Protein AF-0000000081543410 (afdb_homodimer)

Sequence (382 aa):
MSHFLKTPFAVATGLGLASSSYFFFGNLGMVTCGVIKMTTSAKLRHELDINADRAVGLWACMYENGALQFAPTSIVSAVAFLVASHTSSGSARFATVAHQKLASRLLLSASVCSLAIVPFTILVMLPNIKPLIAARDKVKARRSGKEGTVHEGEQADQIIKGIELWKLHNTGRMAIGFVTWVLGMTAALVSMSHFLKTPFAVATGLGLASSSYFFFGNLGMVTCGVIKMTTSAKLRHELDINADRAVGLWACMYENGALQFAPTSIVSAVAFLVASHTSSGSARFATVAHQKLASRLLLSASVCSLAIVPFTILVMLPNIKPLIAARDKVKARRSGKEGTVHEGEQADQIIKGIELWKLHNTGRMAIGFVTWVLGMTAALVS

Nearest PDB structures (foldseek):
  7jh6-assembly4_D  TM=5.803E-01  e=2.086E+00  synthetic construct
  7jh6-assembly4_D  TM=5.804E-01  e=2.059E+00  synthetic construct

Radius of gyration: 22.89 Å; Cα contacts (8 Å, |Δi|>4): 577; chains: 2; bounding box: 47×69×50 Å

Foldseek 3Di:
DVVQCPALLNVLLVLLLVLLCCLQVVLVCLCPPDLVVQLLDPVNCVVVVPFLLNSLLSVVVSVVVSCVRNVVSLQSNLVSLQSNLVRLVVHPPAPDPVLSPLLSVLSNLLNVLSVVLVVLCVPPPVVLVVVSVVSNVLSVQVVVVHDHDDQDDPRRVSSSVSSVVNVVSVVVSSVSSVSSNVSSVVSVPRD/DVVQCPALLNVLLVLLLVLLCCLQVVLVCLCPPDLVVQLLDPVNCVVVVPFLLNSLLSVVVSVVVSCVRNVVSLQSNLVSLQSNLVRLVVHPPAPDPVLSNLLSVLSNLLNVLSVVLVVLCVPPPVVLVVVSVVSNVLSVQVVVVHDHDDQDDPRRVSSSVSSVVNVVSVVVSSVSSVSSNVSSVVSVPRD

pLDDT: mean 93.3, std 9.8, range [36.81, 98.88]

Organism: NCBI:txid157183

Secondary structure (DSSP, 8-state):
--SGGGSHHHHHHHHHHHHHHIIIIIHHHHHHHSHHHHHH-HHHHHHHT--HHHHHHHHHHHHHHHHHHHHHHHHHHHHHHHHHHHTGGG-TT-SSHHHHHHHHHHHHHHHHHHHTHHHHIIIIIHHHHHHHHHHHHHHHHHHTTSS-PPP-HHHHHHHHHHHHHHHHHHHHHHHHHHHHHHHHHHHHH--/--SGGGSHHHHHHHHHHHHHHIIIIIHHHHHHHSHHHHHH-HHHHHHHT--HHHHHHHHHHHHHHHHHHHHHHHHHHHHHHHHHHHTGGG-TT-SSHHHHHHHHHHHHHHHHHHHTHHHHIIIIIHHHHHHHHHHHHHHHHHHTTSS-PPP-HHHHHHHHHHHHHHHHHHHHHHHHHHHHHHHHHHHHH--

InterPro domains:
  IPR013901 Anthrone oxygenase [PF08592] (59-180)

Structure (mmCIF, N/CA/C/O backbone):
data_AF-0000000081543410-model_v1
#
loop_
_entity.id
_entity.type
_entity.pdbx_description
1 polymer 'DUF1772-domain-containing protein'
#
loop_
_atom_site.group_PDB
_atom_site.id
_atom_site.type_symbol
_atom_site.label_atom_id
_atom_site.label_alt_id
_atom_site.label_comp_id
_atom_site.label_asym_id
_atom_site.label_entity_id
_atom_site.label_seq_id
_atom_site.pdbx_PDB_ins_code
_atom_site.Cartn_x
_atom_site.Cartn_y
_atom_site.Cartn_z
_atom_site.occupancy
_atom_site.B_iso_or_equiv
_atom_site.auth_seq_id
_atom_site.auth_comp_id
_atom_site.auth_asym_id
_atom_site.auth_atom_id
_atom_site.pdbx_PDB_model_num
ATOM 1 N N . MET A 1 1 ? -11.664 30.875 3.627 1 37.41 1 MET A N 1
ATOM 2 C CA . MET A 1 1 ? -11.562 29.469 3.959 1 37.41 1 MET A CA 1
ATOM 3 C C . MET A 1 1 ? -10.578 28.75 3.027 1 37.41 1 MET A C 1
ATOM 5 O O . MET A 1 1 ? -9.766 27.953 3.475 1 37.41 1 MET A O 1
ATOM 9 N N . SER A 1 2 ? -10.828 29.125 1.681 1 48.28 2 SER A N 1
ATOM 10 C CA . SER A 1 2 ? -10.141 28.656 0.485 1 48.28 2 SER A CA 1
ATOM 11 C C . SER A 1 2 ? -8.695 29.125 0.455 1 48.28 2 SER A C 1
ATOM 13 O O . SER A 1 2 ? -7.848 28.516 -0.195 1 48.28 2 SER A O 1
ATOM 15 N N . HIS A 1 3 ? -8.5 30.172 1.195 1 51.25 3 HIS A N 1
ATOM 16 C CA . HIS A 1 3 ? -7.238 30.875 0.984 1 51.25 3 HIS A CA 1
ATOM 17 C C . HIS A 1 3 ? -6.078 30.125 1.64 1 51.25 3 HIS A C 1
ATOM 19 O O . HIS A 1 3 ? -4.965 30.125 1.112 1 51.25 3 HIS A O 1
ATOM 25 N N . PHE A 1 4 ? -6.32 29.562 2.734 1 51.88 4 PHE A N 1
ATOM 26 C CA . PHE A 1 4 ? -5.207 28.984 3.479 1 51.88 4 PHE A CA 1
ATOM 27 C C . PHE A 1 4 ? -4.734 27.688 2.828 1 51.88 4 PHE A C 1
ATOM 29 O O . PHE A 1 4 ? -3.543 27.375 2.85 1 51.88 4 PHE A O 1
ATOM 36 N N . LEU A 1 5 ? -5.629 27.031 2.111 1 59.81 5 LEU A N 1
ATOM 37 C CA . LEU A 1 5 ? -5.25 25.797 1.427 1 59.81 5 LEU A CA 1
ATOM 38 C C . LEU A 1 5 ? -4.613 26.109 0.074 1 59.81 5 LEU A C 1
ATOM 40 O O . LEU A 1 5 ? -4.105 25.203 -0.595 1 59.81 5 LEU A O 1
ATOM 44 N N . LYS A 1 6 ? -4.449 27.578 -0.021 1 67.81 6 LYS A N 1
ATOM 45 C CA . LYS A 1 6 ? -4.031 27.938 -1.37 1 67.81 6 LYS A CA 1
ATOM 46 C C . LYS A 1 6 ? -2.641 28.578 -1.362 1 67.81 6 LYS A C 1
ATOM 48 O O . LYS A 1 6 ? -2.139 29 -2.406 1 67.81 6 LYS A O 1
ATOM 53 N N . THR A 1 7 ? -2.059 28.359 -0.272 1 83.56 7 THR A N 1
ATOM 54 C CA . THR A 1 7 ? -0.707 28.906 -0.286 1 83.56 7 THR A CA 1
ATOM 55 C C . THR A 1 7 ? 0.279 27.891 -0.868 1 83.56 7 THR A C 1
ATOM 57 O O . THR A 1 7 ? 0.052 26.688 -0.795 1 83.56 7 THR A O 1
ATOM 60 N N . PRO A 1 8 ? 1.357 28.406 -1.469 1 89.94 8 PRO A N 1
ATOM 61 C CA . PRO A 1 8 ? 2.383 27.5 -1.997 1 89.94 8 PRO A CA 1
ATOM 62 C C . PRO A 1 8 ? 2.918 26.531 -0.944 1 89.94 8 PRO A C 1
ATOM 64 O O . PRO A 1 8 ? 3.17 25.375 -1.246 1 89.94 8 PRO A O 1
ATOM 67 N N . PHE A 1 9 ? 3.008 26.953 0.237 1 92.44 9 PHE A N 1
ATOM 68 C CA . PHE A 1 9 ? 3.5 26.109 1.321 1 92.44 9 PHE A CA 1
ATOM 69 C C . PHE A 1 9 ? 2.543 24.953 1.588 1 92.44 9 PHE A C 1
ATOM 71 O O . PHE A 1 9 ? 2.963 23.797 1.67 1 92.44 9 PHE A O 1
ATOM 78 N N . ALA A 1 10 ? 1.294 25.297 1.666 1 90.94 10 ALA A N 1
ATOM 79 C CA . ALA A 1 10 ? 0.295 24.281 1.994 1 90.94 10 ALA A CA 1
ATOM 80 C C . ALA A 1 10 ? 0.16 23.25 0.867 1 90.94 10 ALA A C 1
ATOM 82 O O . ALA A 1 10 ? 0.093 22.047 1.118 1 90.94 10 ALA A O 1
ATOM 83 N N . VAL A 1 11 ? 0.2 23.719 -0.342 1 93.25 11 VAL A N 1
ATOM 84 C CA . VAL A 1 11 ? 0.051 22.844 -1.5 1 93.25 11 VAL A CA 1
ATOM 85 C C . VAL A 1 11 ? 1.27 21.922 -1.618 1 93.25 11 VAL A C 1
ATOM 87 O O . VAL A 1 11 ? 1.129 20.719 -1.804 1 93.25 11 VAL A O 1
ATOM 90 N N . ALA A 1 12 ? 2.422 22.484 -1.456 1 96.31 12 ALA A N 1
ATOM 91 C CA . ALA A 1 12 ? 3.654 21.703 -1.548 1 96.31 12 ALA A CA 1
ATOM 92 C C . ALA A 1 12 ? 3.748 20.688 -0.414 1 96.31 12 ALA A C 1
ATOM 94 O O . ALA A 1 12 ? 4.152 19.547 -0.629 1 96.31 12 ALA A O 1
ATOM 95 N N . THR A 1 13 ? 3.367 21.094 0.754 1 95.38 13 THR A N 1
ATOM 96 C CA . THR A 1 13 ? 3.385 20.203 1.899 1 95.38 13 THR A CA 1
ATOM 97 C C . THR A 1 13 ? 2.395 19.047 1.703 1 95.38 13 THR A C 1
ATOM 99 O O . THR A 1 13 ? 2.723 17.891 1.951 1 95.38 13 THR A O 1
ATOM 102 N N . GLY A 1 14 ? 1.24 19.375 1.233 1 95 14 GLY A N 1
ATOM 103 C CA . GLY A 1 14 ? 0.244 18.359 0.955 1 95 14 GLY A CA 1
ATOM 104 C C . GLY A 1 14 ? 0.697 17.344 -0.086 1 95 14 GLY A C 1
ATOM 105 O O . GLY A 1 14 ? 0.513 16.141 0.088 1 95 14 GLY A O 1
ATOM 106 N N . LEU A 1 15 ? 1.284 17.844 -1.114 1 97 15 LEU A N 1
ATOM 107 C CA . LEU A 1 15 ? 1.78 16.969 -2.176 1 97 15 LEU A CA 1
ATOM 108 C C . LEU A 1 15 ? 2.912 16.078 -1.667 1 97 15 LEU A C 1
ATOM 110 O O . LEU A 1 15 ? 2.984 14.898 -2.016 1 97 15 LEU A O 1
ATOM 114 N N . GLY A 1 16 ? 3.773 16.656 -0.871 1 98.31 16 GLY A N 1
ATOM 115 C CA . GLY A 1 16 ? 4.844 15.883 -0.27 1 98.31 16 GLY A CA 1
ATOM 116 C C . GLY A 1 16 ? 4.34 14.773 0.633 1 98.31 16 GLY A C 1
ATOM 117 O O . GLY A 1 16 ? 4.836 13.648 0.577 1 98.31 16 GLY A O 1
ATOM 118 N N . LEU A 1 17 ? 3.35 15.102 1.399 1 97.56 17 LEU A N 1
ATOM 119 C CA . LEU A 1 17 ? 2.793 14.117 2.318 1 97.56 17 LEU A CA 1
ATOM 120 C C . LEU A 1 17 ? 2.029 13.031 1.561 1 97.56 17 LEU A C 1
ATOM 122 O O . LEU A 1 17 ? 2.111 11.852 1.903 1 97.56 17 LEU A O 1
ATOM 126 N N . ALA A 1 18 ? 1.357 13.398 0.531 1 97.88 18 ALA A N 1
ATOM 127 C CA . ALA A 1 18 ? 0.635 12.422 -0.274 1 97.88 18 ALA A CA 1
ATOM 128 C C . ALA A 1 18 ? 1.6 11.453 -0.957 1 97.88 18 ALA A C 1
ATOM 130 O O . ALA A 1 18 ? 1.43 10.234 -0.875 1 97.88 18 ALA A O 1
ATOM 131 N N . SER A 1 19 ? 2.613 12.008 -1.567 1 98.56 19 SER A N 1
ATOM 132 C CA . SER A 1 19 ? 3.539 11.18 -2.328 1 98.56 19 SER A CA 1
ATOM 133 C C . SER A 1 19 ? 4.395 10.32 -1.403 1 98.56 19 SER A C 1
ATOM 135 O O . SER A 1 19 ? 4.672 9.156 -1.708 1 98.56 19 SER A O 1
ATOM 137 N N . SER A 1 20 ? 4.781 10.844 -0.28 1 98.62 20 SER A N 1
ATOM 138 C CA . SER A 1 20 ? 5.555 10.047 0.665 1 98.62 20 SER A CA 1
ATOM 139 C C . SER A 1 20 ? 4.68 9 1.346 1 98.62 20 SER A C 1
ATOM 141 O O . SER A 1 20 ? 5.156 7.922 1.704 1 98.62 20 SER A O 1
ATOM 143 N N . SER A 1 21 ? 3.42 9.289 1.558 1 98.69 21 SER A N 1
ATOM 144 C CA . SER A 1 21 ? 2.494 8.289 2.074 1 98.69 21 SER A CA 1
ATOM 145 C C . SER A 1 21 ? 2.369 7.105 1.116 1 98.69 21 SER A C 1
ATOM 147 O O . SER A 1 21 ? 2.441 5.949 1.535 1 98.69 21 SER A O 1
ATOM 149 N N . TYR A 1 22 ? 2.189 7.496 -0.111 1 98.62 22 TYR A N 1
ATOM 150 C CA . TYR A 1 22 ? 2.059 6.383 -1.049 1 98.62 22 TYR A CA 1
ATOM 151 C C . TYR A 1 22 ? 3.346 5.57 -1.11 1 98.62 22 TYR A C 1
ATOM 153 O O . TYR A 1 22 ? 3.307 4.34 -1.197 1 98.62 22 TYR A O 1
ATOM 161 N N . PHE A 1 23 ? 4.449 6.25 -1.108 1 98.69 23 PHE A N 1
ATOM 162 C CA . PHE A 1 23 ? 5.699 5.504 -1.157 1 98.69 23 PHE A CA 1
ATOM 163 C C . PHE A 1 23 ? 5.797 4.531 0.014 1 98.69 23 PHE A C 1
ATOM 165 O O . PHE A 1 23 ? 6.047 3.34 -0.178 1 98.69 23 PHE A O 1
ATOM 172 N N . PHE A 1 24 ? 5.633 5.031 1.179 1 98.75 24 PHE A N 1
ATOM 173 C CA . PHE A 1 24 ? 5.871 4.191 2.346 1 98.75 24 PHE A CA 1
ATOM 174 C C . PHE A 1 24 ? 4.715 3.225 2.562 1 98.75 24 PHE A C 1
ATOM 176 O O . PHE A 1 24 ? 4.914 2.008 2.584 1 98.75 24 PHE A O 1
ATOM 183 N N . PHE A 1 25 ? 3.521 3.709 2.715 1 98.5 25 PHE A N 1
ATOM 184 C CA . PHE A 1 25 ? 2.389 2.863 3.072 1 98.5 25 PHE A CA 1
ATOM 185 C C . PHE A 1 25 ? 1.978 1.984 1.897 1 98.5 25 PHE A C 1
ATOM 187 O O . PHE A 1 25 ? 1.519 0.856 2.09 1 98.5 25 PHE A O 1
ATOM 194 N N . GLY A 1 26 ? 2.078 2.512 0.663 1 98 26 GLY A N 1
ATOM 195 C CA . GLY A 1 26 ? 1.847 1.682 -0.508 1 98 26 GLY A CA 1
ATOM 196 C C . GLY A 1 26 ? 2.775 0.484 -0.583 1 98 26 GLY A C 1
ATOM 197 O O . GLY A 1 26 ? 2.33 -0.636 -0.845 1 98 26 GLY A O 1
ATOM 198 N N . ASN A 1 27 ? 4.059 0.786 -0.308 1 97.81 27 ASN A N 1
ATOM 199 C CA . ASN A 1 27 ? 5.043 -0.29 -0.282 1 97.81 27 ASN A CA 1
ATOM 200 C C . ASN A 1 27 ? 4.754 -1.289 0.834 1 97.81 27 ASN A C 1
ATOM 202 O O . ASN A 1 27 ? 4.91 -2.496 0.649 1 97.81 27 ASN A O 1
ATOM 206 N N . LEU A 1 28 ? 4.383 -0.77 1.929 1 97.62 28 LEU A N 1
ATOM 207 C CA . LEU A 1 28 ? 4.07 -1.627 3.066 1 97.62 28 LEU A CA 1
ATOM 208 C C . LEU A 1 28 ? 2.912 -2.564 2.738 1 97.62 28 LEU A C 1
ATOM 210 O O . LEU A 1 28 ? 2.986 -3.766 3.004 1 97.62 28 LEU A O 1
ATOM 214 N N . GLY A 1 29 ? 1.872 -2.021 2.143 1 97 29 GLY A N 1
ATOM 215 C CA . GLY A 1 29 ? 0.762 -2.865 1.729 1 97 29 GLY A CA 1
ATOM 216 C C . GLY A 1 29 ? 1.154 -3.902 0.694 1 97 29 GLY A C 1
ATOM 217 O O . GLY A 1 29 ? 0.74 -5.062 0.781 1 97 29 GLY A O 1
ATOM 218 N N . MET A 1 30 ? 1.938 -3.494 -0.223 1 96 30 MET A N 1
ATOM 219 C CA . MET A 1 30 ? 2.379 -4.375 -1.3 1 96 30 MET A CA 1
ATOM 220 C C . MET A 1 30 ? 3.182 -5.547 -0.748 1 96 30 MET A C 1
ATOM 222 O O . MET A 1 30 ? 2.965 -6.695 -1.143 1 96 30 MET A O 1
ATOM 226 N N . VAL A 1 31 ? 4.027 -5.32 0.254 1 96.25 31 VAL A N 1
ATOM 227 C CA . VAL A 1 31 ? 4.98 -6.344 0.669 1 96.25 31 VAL A CA 1
ATOM 228 C C . VAL A 1 31 ? 4.355 -7.227 1.747 1 96.25 31 VAL A C 1
ATOM 230 O O . VAL A 1 31 ? 4.766 -8.375 1.933 1 96.25 31 VAL A O 1
ATOM 233 N N . THR A 1 32 ? 3.33 -6.785 2.41 1 95.5 32 THR A N 1
ATOM 234 C CA . THR A 1 32 ? 2.867 -7.539 3.568 1 95.5 32 THR A CA 1
ATOM 235 C C . THR A 1 32 ? 1.621 -8.352 3.223 1 95.5 32 THR A C 1
ATOM 237 O O . THR A 1 32 ? 1.226 -9.242 3.975 1 95.5 32 THR A O 1
ATOM 240 N N . CYS A 1 33 ? 1.002 -8.148 2.088 1 92.81 33 CYS A N 1
ATOM 241 C CA . CYS A 1 33 ? -0.304 -8.773 1.893 1 92.81 33 CYS A CA 1
ATOM 242 C C . CYS A 1 33 ? -0.253 -9.812 0.783 1 92.81 33 CYS A C 1
ATOM 244 O O . CYS A 1 33 ? -1.138 -10.664 0.686 1 92.81 33 CYS A O 1
ATOM 246 N N . GLY A 1 34 ? 0.754 -9.766 -0.002 1 92.19 34 GLY A N 1
ATOM 247 C CA . GLY A 1 34 ? 0.587 -10.57 -1.206 1 92.19 34 GLY A CA 1
ATOM 248 C C . GLY A 1 34 ? 1.821 -11.375 -1.564 1 92.19 34 GLY A C 1
ATOM 249 O O . GLY A 1 34 ? 2.191 -12.305 -0.845 1 92.19 34 GLY A O 1
ATOM 250 N N . VAL A 1 35 ? 2.424 -10.992 -2.666 1 97.06 35 VAL A N 1
ATOM 251 C CA . VAL A 1 35 ? 3.391 -11.766 -3.432 1 97.06 35 VAL A CA 1
ATOM 252 C C . VAL A 1 35 ? 4.602 -12.094 -2.561 1 97.06 35 VAL A C 1
ATOM 254 O O . VAL A 1 35 ? 5.066 -13.234 -2.531 1 97.06 35 VAL A O 1
ATOM 257 N N . ILE A 1 36 ? 5.047 -11.141 -1.792 1 98.19 36 ILE A N 1
ATOM 258 C CA . ILE A 1 36 ? 6.273 -11.336 -1.027 1 98.19 36 ILE A CA 1
ATOM 259 C C . ILE A 1 36 ? 6.02 -12.32 0.111 1 98.19 36 ILE A C 1
ATOM 261 O O . ILE A 1 36 ? 6.824 -13.227 0.349 1 98.19 36 ILE A O 1
ATOM 265 N N . LYS A 1 37 ? 4.93 -12.117 0.755 1 95.94 37 LYS A N 1
ATOM 266 C CA . LYS A 1 37 ? 4.59 -13.07 1.812 1 95.94 37 LYS A CA 1
ATOM 267 C C . LYS A 1 37 ? 4.434 -14.477 1.253 1 95.94 37 LYS A C 1
ATOM 269 O O . LYS A 1 37 ? 4.941 -15.438 1.833 1 95.94 37 LYS A O 1
ATOM 274 N N . MET A 1 38 ? 3.865 -14.641 0.118 1 97.38 38 MET A N 1
ATOM 275 C CA . MET A 1 38 ? 3.562 -15.93 -0.494 1 97.38 38 MET A CA 1
ATOM 276 C C . MET A 1 38 ? 4.832 -16.609 -1.001 1 97.38 38 MET A C 1
ATOM 278 O O . MET A 1 38 ? 4.965 -17.828 -0.927 1 97.38 38 MET A O 1
ATOM 282 N N . THR A 1 39 ? 5.754 -15.836 -1.472 1 97.81 39 THR A N 1
ATOM 283 C CA . THR A 1 39 ? 6.922 -16.406 -2.131 1 97.81 39 THR A CA 1
ATOM 284 C C . THR A 1 39 ? 8.031 -16.688 -1.12 1 97.81 39 THR A C 1
ATOM 286 O O . THR A 1 39 ? 8.883 -17.547 -1.352 1 97.81 39 THR A O 1
ATOM 289 N N . THR A 1 40 ? 7.992 -16.047 0.05 1 97.5 40 THR A N 1
ATOM 290 C CA . THR A 1 40 ? 9.094 -16.203 0.997 1 97.5 40 THR A CA 1
ATOM 291 C C . THR A 1 40 ? 8.695 -17.141 2.131 1 97.5 40 THR A C 1
ATOM 293 O O . THR A 1 40 ? 9.547 -17.562 2.924 1 97.5 40 THR A O 1
ATOM 296 N N . SER A 1 41 ? 7.449 -17.469 2.232 1 97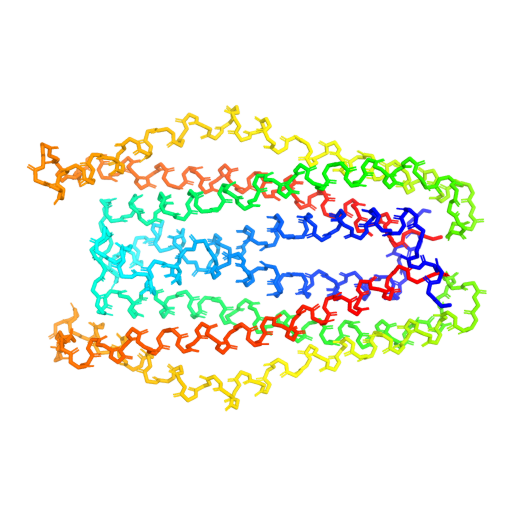 41 SER A N 1
ATOM 297 C CA . SER A 1 41 ? 6.984 -18.453 3.209 1 97 41 SER A CA 1
ATOM 298 C C . SER A 1 41 ? 6.953 -19.859 2.615 1 97 41 SER A C 1
ATOM 300 O O . SER A 1 41 ? 6.199 -20.125 1.68 1 97 41 SER A O 1
ATOM 302 N N . ALA A 1 42 ? 7.723 -20.781 3.172 1 96.38 42 ALA A N 1
ATOM 303 C CA . ALA A 1 42 ? 7.734 -22.156 2.697 1 96.38 42 ALA A CA 1
ATOM 304 C C . ALA A 1 42 ? 6.348 -22.781 2.789 1 96.38 42 ALA A C 1
ATOM 306 O O . ALA A 1 42 ? 5.93 -23.516 1.889 1 96.38 42 ALA A O 1
ATOM 307 N N . LYS A 1 43 ? 5.699 -22.469 3.857 1 95.44 43 LYS A N 1
ATOM 308 C CA . LYS A 1 43 ? 4.352 -23 4.078 1 95.44 43 LYS A CA 1
ATOM 309 C C . LYS A 1 43 ? 3.393 -22.516 2.99 1 95.44 43 LYS A C 1
ATOM 311 O O . LYS A 1 43 ? 2.666 -23.312 2.398 1 95.44 43 LYS A O 1
ATOM 316 N N . LEU A 1 44 ? 3.416 -21.281 2.654 1 96.06 44 LEU A N 1
ATOM 317 C CA . LEU A 1 44 ? 2.494 -20.719 1.674 1 96.06 44 LEU A CA 1
ATOM 318 C C . LEU A 1 44 ? 2.854 -21.172 0.264 1 96.06 44 LEU A C 1
ATOM 320 O O . LEU A 1 44 ? 1.968 -21.406 -0.565 1 96.06 44 LEU A O 1
ATOM 324 N N . ARG A 1 45 ? 4.133 -21.281 0.031 1 96.19 45 ARG A N 1
ATOM 325 C CA . ARG A 1 45 ? 4.539 -21.797 -1.273 1 96.19 45 ARG A CA 1
ATOM 326 C C . ARG A 1 45 ? 4 -23.203 -1.502 1 96.19 45 ARG A C 1
ATOM 328 O O . ARG A 1 45 ? 3.553 -23.531 -2.604 1 96.19 45 ARG A O 1
ATOM 335 N N . HIS A 1 46 ? 4.051 -23.969 -0.491 1 93.56 46 HIS A N 1
ATOM 336 C CA . HIS A 1 46 ? 3.525 -25.328 -0.586 1 93.56 46 HIS A CA 1
ATOM 337 C C . HIS A 1 46 ? 2.012 -25.328 -0.776 1 93.56 46 HIS A C 1
ATOM 339 O O . HIS A 1 46 ? 1.49 -26 -1.663 1 93.56 46 HIS A O 1
ATOM 345 N N . GLU A 1 47 ? 1.346 -24.547 -0.009 1 92.31 47 GLU A N 1
ATOM 346 C CA . GLU A 1 47 ? -0.113 -24.5 -0.026 1 92.31 47 GLU A CA 1
ATOM 347 C C . GLU A 1 47 ? -0.63 -23.953 -1.353 1 92.31 47 GLU A C 1
ATOM 349 O O . GLU A 1 47 ? -1.687 -24.375 -1.833 1 92.31 47 GLU A O 1
ATOM 354 N N . LEU A 1 48 ? 0.127 -23.062 -1.996 1 94.25 48 LEU A N 1
ATOM 355 C CA . LEU A 1 48 ? -0.332 -22.375 -3.199 1 94.25 48 LEU A CA 1
ATOM 356 C C . LEU A 1 48 ? 0.365 -22.938 -4.438 1 94.25 48 LEU A C 1
ATOM 358 O O . LEU A 1 48 ? 0.181 -22.406 -5.543 1 94.25 48 LEU A O 1
ATOM 362 N N . ASP A 1 49 ? 1.221 -23.906 -4.238 1 92.12 49 ASP A N 1
ATOM 363 C CA . ASP A 1 49 ? 1.938 -24.562 -5.332 1 92.12 49 ASP A CA 1
ATOM 364 C C . ASP A 1 49 ? 2.793 -23.547 -6.098 1 92.12 49 ASP A C 1
ATOM 366 O O . ASP A 1 49 ? 2.664 -23.422 -7.316 1 92.12 49 ASP A O 1
ATOM 370 N N . ILE A 1 50 ? 3.568 -22.891 -5.316 1 95.62 50 ILE A N 1
ATOM 371 C CA . ILE A 1 50 ? 4.492 -21.906 -5.875 1 95.62 50 ILE A CA 1
ATOM 372 C C . ILE A 1 50 ? 5.918 -22.438 -5.805 1 95.62 50 ILE A C 1
ATOM 374 O O . ILE A 1 50 ? 6.555 -22.406 -4.746 1 95.62 50 ILE A O 1
ATOM 378 N N . ASN A 1 51 ? 6.414 -22.953 -6.957 1 95.12 51 ASN A N 1
ATOM 379 C CA . ASN A 1 51 ? 7.824 -23.312 -7.023 1 95.12 51 ASN A CA 1
ATOM 380 C C . ASN A 1 51 ? 8.703 -22.094 -7.336 1 95.12 51 ASN A C 1
ATOM 382 O O . ASN A 1 51 ? 8.211 -20.969 -7.41 1 95.12 51 ASN A O 1
ATOM 386 N N . ALA A 1 52 ? 9.953 -22.281 -7.496 1 96.88 52 ALA A N 1
ATOM 387 C CA . ALA A 1 52 ? 10.898 -21.188 -7.668 1 96.88 52 ALA A CA 1
ATOM 388 C C . ALA A 1 52 ? 10.625 -20.422 -8.961 1 96.88 52 ALA A C 1
ATOM 390 O O . ALA A 1 52 ? 10.727 -19.203 -9.008 1 96.88 52 ALA A O 1
ATOM 391 N N . ASP A 1 53 ? 10.273 -21.125 -9.977 1 95.88 53 ASP A N 1
ATOM 392 C CA . ASP A 1 53 ? 9.977 -20.5 -11.266 1 95.88 53 ASP A CA 1
ATOM 393 C C . ASP A 1 53 ? 8.773 -19.578 -11.156 1 95.88 53 ASP A C 1
ATOM 395 O O . ASP A 1 53 ? 8.805 -18.438 -11.656 1 95.88 53 ASP A O 1
ATOM 399 N N . ARG A 1 54 ? 7.746 -20.062 -10.5 1 95.25 54 ARG A N 1
ATOM 400 C CA . ARG A 1 54 ? 6.551 -19.25 -10.312 1 95.25 54 ARG A CA 1
ATOM 401 C C . ARG A 1 54 ? 6.824 -18.094 -9.367 1 95.25 54 ARG A C 1
ATOM 403 O O . ARG A 1 54 ? 6.34 -16.984 -9.594 1 95.25 54 ARG A O 1
ATOM 410 N N . ALA A 1 55 ? 7.613 -18.344 -8.383 1 97.69 55 ALA A N 1
ATOM 411 C CA . ALA A 1 55 ? 7.934 -17.312 -7.398 1 97.69 55 ALA A CA 1
ATOM 412 C C . ALA A 1 55 ? 8.641 -16.125 -8.055 1 97.69 55 ALA A C 1
ATOM 414 O O . ALA A 1 55 ? 8.289 -14.969 -7.809 1 97.69 55 ALA A O 1
ATOM 415 N N . VAL A 1 56 ? 9.602 -16.422 -8.859 1 97.88 56 VAL A N 1
ATOM 416 C CA . VAL A 1 56 ? 10.375 -15.344 -9.461 1 97.88 56 VAL A CA 1
ATOM 417 C C . VAL A 1 56 ? 9.523 -14.609 -10.492 1 97.88 56 VAL A C 1
ATOM 419 O O . VAL A 1 56 ? 9.664 -13.398 -10.672 1 97.88 56 VAL A O 1
ATOM 422 N N . GLY A 1 57 ? 8.594 -15.289 -11.156 1 96.94 57 GLY A N 1
ATOM 423 C CA . GLY A 1 57 ? 7.656 -14.633 -12.055 1 96.94 57 GLY A CA 1
ATOM 424 C C . GLY A 1 57 ? 6.719 -13.68 -11.336 1 96.94 57 GLY A C 1
ATOM 425 O O . GLY A 1 57 ? 6.516 -12.547 -11.789 1 96.94 57 GLY A O 1
ATOM 426 N N . LEU A 1 58 ? 6.133 -14.148 -10.242 1 97.94 58 LEU A N 1
ATOM 427 C CA . LEU A 1 58 ? 5.25 -13.32 -9.43 1 97.94 58 LEU A CA 1
ATOM 428 C C . LEU A 1 58 ? 5.992 -12.102 -8.891 1 97.94 58 LEU A C 1
ATOM 430 O O . LEU A 1 58 ? 5.48 -10.984 -8.953 1 97.94 58 LEU A O 1
ATOM 434 N N . TRP A 1 59 ? 7.191 -12.336 -8.406 1 98.5 59 TRP A N 1
ATOM 435 C CA . TRP A 1 59 ? 8 -11.258 -7.852 1 98.5 59 TRP A CA 1
ATOM 436 C C . TRP A 1 59 ? 8.328 -10.211 -8.914 1 98.5 59 TRP A C 1
ATOM 438 O O . TRP A 1 59 ? 8.188 -9.008 -8.68 1 98.5 59 TRP A O 1
ATOM 448 N N . ALA A 1 60 ? 8.781 -10.664 -10.055 1 98.25 60 ALA A N 1
ATOM 449 C CA . ALA A 1 60 ? 9.203 -9.75 -11.109 1 98.25 60 ALA A CA 1
ATOM 450 C C . ALA A 1 60 ? 8.039 -8.883 -11.578 1 98.25 60 ALA A C 1
ATOM 452 O O . ALA A 1 60 ? 8.203 -7.68 -11.805 1 98.25 60 ALA A O 1
ATOM 453 N N . CYS A 1 61 ? 6.898 -9.5 -11.711 1 97.25 61 CYS A N 1
ATOM 454 C CA . CYS A 1 61 ? 5.711 -8.742 -12.094 1 97.25 61 CYS A CA 1
ATOM 455 C C . CYS A 1 61 ? 5.395 -7.668 -11.055 1 97.25 61 CYS A C 1
ATOM 457 O O . CYS A 1 61 ? 5.156 -6.512 -11.414 1 97.25 61 CYS A O 1
ATOM 459 N N . MET A 1 62 ? 5.387 -8.039 -9.781 1 97.94 62 MET A N 1
ATOM 460 C CA . MET A 1 62 ? 5.145 -7.082 -8.703 1 97.94 62 MET A CA 1
ATOM 461 C C . MET A 1 62 ? 6.199 -5.98 -8.711 1 97.94 62 MET A C 1
ATOM 463 O O . MET A 1 62 ? 5.867 -4.797 -8.594 1 97.94 62 MET A O 1
ATOM 467 N N . TYR A 1 63 ? 7.477 -6.402 -8.812 1 98.19 63 TYR A N 1
ATOM 468 C CA . TYR A 1 63 ? 8.586 -5.461 -8.766 1 98.19 63 TYR A CA 1
ATOM 469 C C . TYR A 1 63 ? 8.484 -4.434 -9.883 1 98.19 63 TYR A C 1
ATOM 471 O O . TYR A 1 63 ? 8.648 -3.234 -9.656 1 98.19 63 TYR A O 1
ATOM 479 N N . GLU A 1 64 ? 8.234 -4.844 -11.078 1 97.12 64 GLU A N 1
ATOM 480 C CA . GLU A 1 64 ? 8.188 -3.959 -12.242 1 97.12 64 GLU A CA 1
ATOM 481 C C . GLU A 1 64 ? 7.027 -2.971 -12.133 1 97.12 64 GLU A C 1
ATOM 483 O O . GLU A 1 64 ? 7.184 -1.785 -12.43 1 97.12 64 GLU A O 1
ATOM 488 N N . ASN A 1 65 ? 5.941 -3.438 -11.703 1 96.12 65 ASN A N 1
ATOM 489 C CA . ASN A 1 65 ? 4.812 -2.535 -11.492 1 96.12 65 ASN A CA 1
ATOM 490 C C . ASN A 1 65 ? 5.074 -1.575 -10.336 1 96.12 65 ASN A C 1
ATOM 492 O O . ASN A 1 65 ? 4.734 -0.394 -10.414 1 96.12 65 ASN A O 1
ATOM 496 N N . GLY A 1 66 ? 5.637 -2.092 -9.242 1 96.62 66 GLY A N 1
ATOM 497 C CA . GLY A 1 66 ? 5.992 -1.252 -8.109 1 96.62 66 GLY A CA 1
ATOM 498 C C . GLY A 1 66 ? 7.004 -0.178 -8.453 1 96.62 66 GLY A C 1
ATOM 499 O O . GLY A 1 66 ? 6.855 0.979 -8.055 1 96.62 66 GLY A O 1
ATOM 500 N N . ALA A 1 67 ? 8.039 -0.545 -9.242 1 96.19 67 ALA A N 1
ATOM 501 C CA . ALA A 1 67 ? 9.086 0.394 -9.641 1 96.19 67 ALA A CA 1
ATOM 502 C C . ALA A 1 67 ? 8.508 1.577 -10.406 1 96.19 67 ALA A C 1
ATOM 504 O O . ALA A 1 67 ? 8.938 2.717 -10.219 1 96.19 67 ALA A O 1
ATOM 505 N N . LEU A 1 68 ? 7.492 1.339 -11.219 1 95.44 68 LEU A N 1
ATOM 506 C CA . LEU A 1 68 ? 6.859 2.369 -12.031 1 95.44 68 LEU A CA 1
ATOM 507 C C . LEU A 1 68 ? 6.039 3.32 -11.172 1 95.44 68 LEU A C 1
ATOM 509 O O . LEU A 1 68 ? 5.785 4.461 -11.562 1 95.44 68 LEU A O 1
ATOM 513 N N . GLN A 1 69 ? 5.668 2.873 -10.031 1 96.56 69 GLN A N 1
ATOM 514 C CA . GLN A 1 69 ? 4.777 3.672 -9.195 1 96.56 69 GLN A CA 1
ATOM 515 C C . GLN A 1 69 ? 5.543 4.324 -8.047 1 96.56 69 GLN A C 1
ATOM 517 O O . GLN A 1 69 ? 5.359 5.512 -7.762 1 96.56 69 GLN A O 1
ATOM 522 N N . PHE A 1 70 ? 6.465 3.627 -7.414 1 96.94 70 PHE A N 1
ATOM 523 C CA . PHE A 1 70 ? 7.055 4.086 -6.164 1 96.94 70 PHE A CA 1
ATOM 524 C C . PHE A 1 70 ? 8.289 4.945 -6.43 1 96.94 70 PHE A C 1
ATOM 526 O O . PHE A 1 70 ? 8.555 5.906 -5.703 1 96.94 70 PHE A O 1
ATOM 533 N N . ALA A 1 71 ? 9.086 4.637 -7.492 1 95.44 71 ALA A N 1
ATOM 534 C CA . ALA A 1 71 ? 10.258 5.449 -7.789 1 95.44 71 ALA A CA 1
ATOM 535 C C . ALA A 1 71 ? 9.867 6.895 -8.078 1 95.44 71 ALA A C 1
ATOM 537 O O . ALA A 1 71 ? 10.391 7.82 -7.445 1 95.44 71 ALA A O 1
ATOM 538 N N . PRO A 1 72 ? 8.906 7.184 -8.906 1 97.62 72 PRO A N 1
ATOM 539 C CA . PRO A 1 72 ? 8.523 8.578 -9.156 1 97.62 72 PRO A CA 1
ATOM 540 C C . PRO A 1 72 ? 7.969 9.266 -7.914 1 97.62 72 PRO A C 1
ATOM 542 O O . PRO A 1 72 ? 8.164 10.477 -7.738 1 97.62 72 PRO A O 1
ATOM 545 N N . THR A 1 73 ? 7.262 8.539 -7.09 1 98 73 THR A N 1
ATOM 546 C CA . THR A 1 73 ? 6.664 9.172 -5.922 1 98 73 THR A CA 1
ATOM 547 C C . THR A 1 73 ? 7.742 9.672 -4.965 1 98 73 THR A C 1
ATOM 549 O O . THR A 1 73 ? 7.555 10.68 -4.277 1 98 73 THR A O 1
ATOM 5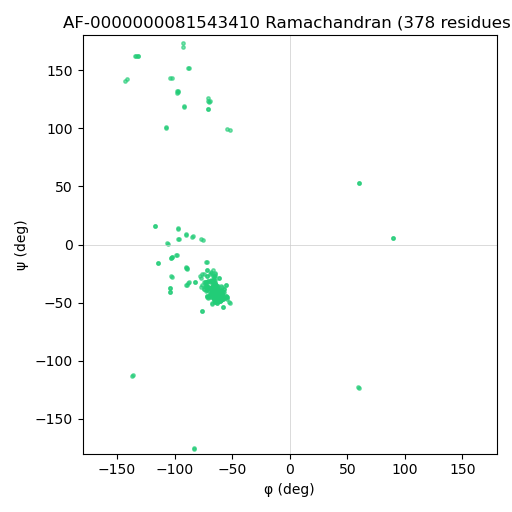52 N N . SER A 1 74 ? 8.875 8.898 -4.898 1 98.12 74 SER A N 1
ATOM 553 C CA . SER A 1 74 ? 9.961 9.375 -4.051 1 98.12 74 SER A CA 1
ATOM 554 C C . SER A 1 74 ? 10.539 10.688 -4.578 1 98.12 74 SER A C 1
ATOM 556 O O . SER A 1 74 ? 10.898 11.57 -3.797 1 98.12 74 SER A O 1
ATOM 558 N N . ILE A 1 75 ? 10.609 10.906 -5.852 1 98.25 75 ILE A N 1
ATOM 559 C CA . ILE A 1 75 ? 11.117 12.125 -6.477 1 98.25 75 ILE A CA 1
ATOM 560 C C . ILE A 1 75 ? 10.133 13.273 -6.258 1 98.25 75 ILE A C 1
ATOM 562 O O . ILE A 1 75 ? 10.531 14.383 -5.898 1 98.25 75 ILE A O 1
ATOM 566 N N . VAL A 1 76 ? 8.859 13 -6.48 1 98.62 76 VAL A N 1
ATOM 567 C CA . VAL A 1 76 ? 7.82 14 -6.273 1 98.62 76 VAL A CA 1
ATOM 568 C C . VAL A 1 76 ? 7.863 14.5 -4.828 1 98.62 76 VAL A C 1
ATOM 570 O O . VAL A 1 76 ? 7.781 15.703 -4.578 1 98.62 76 VAL A O 1
ATOM 573 N N . SER A 1 77 ? 7.984 13.547 -3.885 1 98.75 77 SER A N 1
ATOM 574 C CA . SER A 1 77 ? 8.055 13.93 -2.479 1 98.75 77 SER A CA 1
ATOM 575 C C . SER A 1 77 ? 9.281 14.797 -2.205 1 98.75 77 SER A C 1
ATOM 577 O O . SER A 1 77 ? 9.195 15.789 -1.47 1 98.75 77 SER A O 1
ATOM 579 N N . ALA A 1 78 ? 10.43 14.406 -2.773 1 98.75 78 ALA A N 1
ATOM 580 C CA . ALA A 1 78 ? 11.656 15.164 -2.568 1 98.75 78 ALA A CA 1
ATOM 581 C C . ALA A 1 78 ? 11.492 16.609 -3.033 1 98.75 78 ALA A C 1
ATOM 583 O O . ALA A 1 78 ? 11.805 17.547 -2.291 1 98.75 78 ALA A O 1
ATOM 584 N N . VAL A 1 79 ? 10.938 16.781 -4.207 1 98.75 79 VAL A N 1
ATOM 585 C CA . VAL A 1 79 ? 10.773 18.109 -4.789 1 98.75 79 VAL A CA 1
ATOM 586 C C . VAL A 1 79 ? 9.719 18.891 -4.012 1 98.75 79 VAL A C 1
ATOM 588 O O . VAL A 1 79 ? 9.914 20.062 -3.689 1 98.75 79 VAL A O 1
ATOM 591 N N . ALA A 1 80 ? 8.617 18.281 -3.686 1 98.75 80 ALA A N 1
ATOM 592 C CA . ALA A 1 80 ? 7.527 18.938 -2.967 1 98.75 80 ALA A CA 1
ATOM 593 C C . ALA A 1 80 ? 7.992 19.438 -1.603 1 98.75 80 ALA A C 1
ATOM 595 O O . ALA A 1 80 ? 7.715 20.578 -1.226 1 98.75 80 ALA A O 1
ATOM 596 N N . PHE A 1 81 ? 8.711 18.594 -0.864 1 98.69 81 PHE A N 1
ATOM 597 C CA . PHE A 1 81 ? 9.164 19 0.461 1 98.69 81 PHE A CA 1
ATOM 598 C C . PHE A 1 81 ? 10.227 20.094 0.36 1 98.69 81 PHE A C 1
ATOM 600 O O . PHE A 1 81 ? 10.32 20.953 1.229 1 98.69 81 PHE A O 1
ATOM 607 N N . LEU A 1 82 ? 11.031 20.078 -0.7 1 98.62 82 LEU A N 1
ATOM 608 C CA . LEU A 1 82 ? 11.984 21.156 -0.927 1 98.62 82 LEU A CA 1
ATOM 609 C C . LEU A 1 82 ? 11.266 22.484 -1.143 1 98.62 82 LEU A C 1
ATOM 611 O O . LEU A 1 82 ? 11.633 23.5 -0.55 1 98.62 82 LEU A O 1
ATOM 615 N N . VAL A 1 83 ? 10.273 22.469 -1.987 1 98.06 83 VAL A N 1
ATOM 616 C CA . VAL A 1 83 ? 9.484 23.672 -2.26 1 98.06 83 VAL A CA 1
ATOM 617 C C . VAL A 1 83 ? 8.805 24.141 -0.977 1 98.06 83 VAL A C 1
ATOM 619 O O . VAL A 1 83 ? 8.797 25.328 -0.672 1 98.06 83 VAL A O 1
ATOM 622 N N . ALA A 1 84 ? 8.242 23.25 -0.226 1 97.12 84 ALA A N 1
ATOM 623 C CA . ALA A 1 84 ? 7.602 23.594 1.038 1 97.12 84 ALA A CA 1
ATOM 624 C C . ALA A 1 84 ? 8.594 24.25 1.997 1 97.12 84 ALA A C 1
ATOM 626 O O . ALA A 1 84 ? 8.258 25.219 2.68 1 97.12 84 ALA A O 1
ATOM 627 N N . SER A 1 85 ? 9.742 23.656 2.041 1 97.5 85 SER A N 1
ATOM 628 C CA . SER A 1 85 ? 10.773 24.219 2.9 1 97.5 85 SER A CA 1
ATOM 629 C C . SER A 1 85 ? 11.078 25.672 2.518 1 97.5 85 SER A C 1
ATOM 631 O O . SER A 1 85 ? 11.148 26.547 3.383 1 97.5 85 SER A O 1
ATOM 633 N N . HIS A 1 86 ? 11.133 25.969 1.277 1 96.19 86 HIS A N 1
ATOM 634 C CA . HIS A 1 86 ? 11.516 27.297 0.783 1 96.19 86 HIS A CA 1
ATOM 635 C C . HIS A 1 86 ? 10.359 28.281 0.919 1 96.19 86 HIS A C 1
ATOM 637 O O . HIS A 1 86 ? 10.586 29.484 1.021 1 96.19 86 HIS A O 1
ATOM 643 N N . THR A 1 87 ? 9.234 27.812 0.898 1 94.25 87 THR A N 1
ATOM 644 C CA . THR A 1 87 ? 8.086 28.703 0.944 1 94.25 87 THR A CA 1
ATOM 645 C C . THR A 1 87 ? 7.555 28.828 2.371 1 94.25 87 THR A C 1
ATOM 647 O O . THR A 1 87 ? 6.527 29.469 2.602 1 94.25 87 THR A O 1
ATOM 650 N N . SER A 1 88 ? 8.227 28.234 3.277 1 91.44 88 SER A N 1
ATOM 651 C CA . SER A 1 88 ? 7.766 28.266 4.664 1 91.44 88 SER A CA 1
ATOM 652 C C . SER A 1 88 ? 7.887 29.672 5.254 1 91.44 88 SER A C 1
ATOM 654 O O . SER A 1 88 ? 7.109 30.047 6.133 1 91.44 88 SER A O 1
ATOM 656 N N . SER A 1 89 ? 8.812 30.484 4.867 1 87.56 89 SER A N 1
ATOM 657 C CA . SER A 1 89 ? 9.047 31.812 5.406 1 87.56 89 SER A CA 1
ATOM 658 C C . SER A 1 89 ? 7.883 32.75 5.105 1 87.56 89 SER A C 1
ATOM 660 O O . SER A 1 89 ? 7.594 33.656 5.883 1 87.56 89 SER A O 1
ATOM 662 N N . GLY A 1 90 ? 7.188 32.531 4.094 1 79.25 90 GLY A N 1
ATOM 663 C CA . GLY A 1 90 ? 6.086 33.406 3.713 1 79.25 90 GLY A CA 1
ATOM 664 C C . GLY A 1 90 ? 4.738 32.875 4.188 1 79.25 90 GLY A C 1
ATOM 665 O O . GLY A 1 90 ? 3.703 33.5 3.879 1 79.25 90 GLY A O 1
ATOM 666 N N . SER A 1 91 ? 4.82 31.953 5.051 1 79.69 91 SER A N 1
ATOM 667 C CA . SER A 1 91 ? 3.553 31.359 5.457 1 79.69 91 SER A CA 1
ATOM 668 C C . SER A 1 91 ? 3.041 31.969 6.758 1 79.69 91 SER A C 1
ATOM 670 O O . SER A 1 91 ? 3.812 32.188 7.695 1 79.69 91 SER A O 1
ATOM 672 N N . ALA A 1 92 ? 1.807 32.375 6.781 1 77.38 92 ALA A N 1
ATOM 673 C CA . ALA A 1 92 ? 1.176 32.938 7.965 1 77.38 92 ALA A CA 1
ATOM 674 C C . ALA A 1 92 ? 0.826 31.859 8.984 1 77.38 92 ALA A C 1
ATOM 676 O O . ALA A 1 92 ? 0.266 32.156 10.047 1 77.38 92 ALA A O 1
ATOM 677 N N . ARG A 1 93 ? 1.212 30.703 8.672 1 78.31 93 ARG A N 1
ATOM 678 C CA . ARG A 1 93 ? 0.854 29.562 9.492 1 78.31 93 ARG A CA 1
ATOM 679 C C . ARG A 1 93 ? 1.625 29.562 10.812 1 78.31 93 ARG A C 1
ATOM 681 O O . ARG A 1 93 ? 1.123 29.078 11.828 1 78.31 93 ARG A O 1
ATOM 688 N N . PHE A 1 94 ? 2.729 30.141 10.742 1 83.69 94 PHE A N 1
ATOM 689 C CA . PHE A 1 94 ? 3.619 30 11.891 1 83.69 94 PHE A CA 1
ATOM 690 C C . PHE A 1 94 ? 3.498 31.203 12.812 1 83.69 94 PHE A C 1
ATOM 692 O O . PHE A 1 94 ? 3.57 32.344 12.367 1 83.69 94 PHE A O 1
ATOM 699 N N . ALA A 1 95 ? 3.355 30.875 14.039 1 78 95 ALA A N 1
ATOM 700 C CA . ALA A 1 95 ? 3.189 31.922 15.047 1 78 95 ALA A CA 1
ATOM 701 C C . ALA A 1 95 ? 4.512 32.625 15.312 1 78 95 ALA A C 1
ATOM 703 O O . ALA A 1 95 ? 4.52 33.812 15.664 1 78 95 ALA A O 1
ATOM 704 N N . THR A 1 96 ? 5.562 31.906 15.203 1 85.56 96 THR A N 1
ATOM 705 C CA . THR A 1 96 ? 6.867 32.5 15.492 1 85.56 96 THR A CA 1
ATOM 706 C C . THR A 1 96 ? 7.875 32.125 14.406 1 85.56 96 THR A C 1
ATOM 708 O O . THR A 1 96 ? 7.707 31.125 13.703 1 85.56 96 THR A O 1
ATOM 711 N N . VAL A 1 97 ? 8.93 32.875 14.375 1 89.56 97 VAL A N 1
ATOM 712 C CA . VAL A 1 97 ? 10.023 32.625 13.445 1 89.56 97 VAL A CA 1
ATOM 713 C C . VAL A 1 97 ? 10.719 31.312 13.812 1 89.56 97 VAL A C 1
ATOM 715 O O . VAL A 1 97 ? 11.164 30.578 12.93 1 89.56 97 VAL A O 1
ATOM 718 N N . ALA A 1 98 ? 10.727 31 15.039 1 89.94 98 ALA A N 1
ATOM 719 C CA . ALA A 1 98 ? 11.344 29.766 15.508 1 89.94 98 ALA A CA 1
ATOM 720 C C . ALA A 1 98 ? 10.602 28.531 14.977 1 89.94 98 ALA A C 1
ATOM 722 O O . ALA A 1 98 ? 11.227 27.562 14.539 1 89.94 98 ALA A O 1
ATOM 723 N N . HIS A 1 99 ? 9.336 28.609 14.992 1 89.12 99 HIS A N 1
ATOM 724 C CA . HIS A 1 99 ? 8.516 27.516 14.484 1 89.12 99 HIS A CA 1
ATOM 725 C C . HIS A 1 99 ? 8.672 27.375 12.977 1 89.12 99 HIS A C 1
ATOM 727 O O . HIS A 1 99 ? 8.711 26.266 12.453 1 89.12 99 HIS A O 1
ATOM 733 N N . GLN A 1 100 ? 8.758 28.469 12.391 1 91.69 100 GLN A N 1
ATOM 734 C CA . GLN A 1 100 ? 8.953 28.469 10.945 1 91.69 100 GLN A CA 1
ATOM 735 C C . GLN A 1 100 ? 10.289 27.844 10.57 1 91.69 100 GLN A C 1
ATOM 737 O O . GLN A 1 100 ? 10.359 27.016 9.656 1 91.69 100 GLN A O 1
ATOM 742 N N . LYS A 1 101 ? 11.328 28.234 11.234 1 94.75 101 LYS A N 1
ATOM 743 C CA . LYS A 1 101 ? 12.656 27.688 10.969 1 94.75 101 LYS A CA 1
ATOM 744 C C . LYS A 1 101 ? 12.703 26.188 11.242 1 94.75 101 LYS A C 1
ATOM 746 O O . LYS A 1 101 ? 13.344 25.438 10.508 1 94.75 101 LYS A O 1
ATOM 751 N N . LEU A 1 102 ? 12.047 25.781 12.258 1 94.38 102 LEU A N 1
ATOM 752 C CA . LEU A 1 102 ? 11.977 24.359 12.578 1 94.38 102 LEU A CA 1
ATOM 753 C C . LEU A 1 102 ? 11.281 23.578 11.461 1 94.38 102 LEU A C 1
ATOM 755 O O . LEU A 1 102 ? 11.797 22.562 10.984 1 94.38 102 LEU A O 1
ATOM 759 N N . ALA A 1 103 ? 10.164 24.094 11.07 1 94.12 103 ALA A N 1
ATOM 760 C CA . ALA A 1 103 ? 9.422 23.453 9.984 1 94.12 103 ALA A CA 1
ATOM 761 C C . ALA A 1 103 ? 10.266 23.375 8.711 1 94.12 103 ALA A C 1
ATOM 763 O O . ALA A 1 103 ? 10.281 22.344 8.039 1 94.12 103 ALA A O 1
ATOM 764 N N . SER A 1 104 ? 10.906 24.438 8.453 1 97.12 104 SER A N 1
ATOM 765 C CA . SER A 1 104 ? 11.742 24.5 7.258 1 97.12 104 SER A CA 1
ATOM 766 C C . SER A 1 104 ? 12.844 23.438 7.305 1 97.12 104 SER A C 1
ATOM 768 O O . SER A 1 104 ? 13.086 22.75 6.316 1 97.12 104 SER A O 1
ATOM 770 N N . ARG A 1 105 ? 13.453 23.234 8.398 1 98 105 ARG A N 1
ATOM 771 C CA . ARG A 1 105 ? 14.523 22.25 8.555 1 98 105 ARG A CA 1
ATOM 772 C C . ARG A 1 105 ? 13.977 20.828 8.453 1 98 105 ARG A C 1
ATOM 774 O O . ARG A 1 105 ? 14.625 19.953 7.867 1 98 105 ARG A O 1
ATOM 781 N N . LEU A 1 106 ? 12.867 20.625 9.055 1 98.19 106 LEU A N 1
ATOM 782 C CA . LEU A 1 106 ? 12.227 19.312 8.977 1 98.19 106 LEU A CA 1
ATOM 783 C C . LEU A 1 106 ? 11.883 18.953 7.527 1 98.19 106 LEU A C 1
ATOM 785 O O . LEU A 1 106 ? 12.141 17.844 7.078 1 98.19 106 LEU A O 1
ATOM 789 N N . LEU A 1 107 ? 11.406 19.938 6.859 1 98.44 107 LEU A N 1
ATOM 790 C CA . LEU A 1 107 ? 11 19.719 5.477 1 98.44 107 LEU A CA 1
ATOM 791 C C . LEU A 1 107 ? 12.211 19.531 4.574 1 98.44 107 LEU A C 1
ATOM 793 O O . LEU A 1 107 ? 12.18 18.703 3.66 1 98.44 107 LEU A O 1
ATOM 797 N N . LEU A 1 108 ? 13.219 20.25 4.824 1 98.69 108 LEU A N 1
ATOM 798 C CA . LEU A 1 108 ? 14.453 20.031 4.074 1 98.69 108 LEU A CA 1
ATOM 799 C C . LEU A 1 108 ? 15.008 18.641 4.336 1 98.69 108 LEU A C 1
ATOM 801 O O . LEU A 1 108 ? 15.453 17.953 3.406 1 98.69 108 LEU A O 1
ATOM 805 N N . SER A 1 109 ? 15.008 18.219 5.543 1 98.81 109 SER A N 1
ATOM 806 C CA . SER A 1 109 ? 15.461 16.875 5.895 1 98.81 109 SER A CA 1
ATOM 807 C C . SER A 1 109 ? 14.602 15.805 5.223 1 98.81 109 SER A C 1
ATOM 809 O O . SER A 1 109 ? 15.125 14.797 4.734 1 98.81 109 SER A O 1
ATOM 811 N N . ALA A 1 110 ? 13.289 16.031 5.223 1 98.81 110 ALA A N 1
ATOM 812 C CA . ALA A 1 110 ? 12.383 15.117 4.527 1 98.81 110 ALA A CA 1
ATOM 813 C C . ALA A 1 110 ? 12.734 15.023 3.043 1 98.81 110 ALA A C 1
ATOM 815 O O . ALA A 1 110 ? 12.734 13.938 2.467 1 98.81 110 ALA A O 1
ATOM 816 N N . SER A 1 111 ? 13.023 16.156 2.506 1 98.88 111 SER A N 1
ATOM 817 C CA . SER A 1 111 ? 13.398 16.203 1.098 1 98.88 111 SER A CA 1
ATOM 818 C C . SER A 1 111 ? 14.656 15.391 0.827 1 98.88 111 SER A C 1
ATOM 820 O O . SER A 1 111 ? 14.688 14.578 -0.1 1 98.88 111 SER A O 1
ATOM 822 N N . VAL A 1 112 ? 15.656 15.531 1.631 1 98.81 112 VAL A N 1
ATOM 823 C CA . VAL A 1 112 ? 16.938 14.844 1.465 1 98.81 112 VAL A CA 1
ATOM 824 C C . VAL A 1 112 ? 16.734 13.344 1.665 1 98.81 112 VAL A C 1
ATOM 826 O O . VAL A 1 112 ? 17.281 12.531 0.911 1 98.81 112 VAL A O 1
ATOM 829 N N . CYS A 1 113 ? 15.953 12.961 2.662 1 98.75 113 CYS A N 1
ATOM 830 C CA . CYS A 1 113 ? 15.664 11.555 2.902 1 98.75 113 CYS A CA 1
ATOM 831 C C . CYS A 1 113 ? 14.953 10.938 1.705 1 98.75 113 CYS A C 1
ATOM 833 O O . CYS A 1 113 ? 15.297 9.836 1.273 1 98.75 113 CYS A O 1
ATOM 835 N N . SER A 1 114 ? 14.008 11.656 1.184 1 98.81 114 SER A N 1
ATOM 836 C CA . SER A 1 114 ? 13.258 11.148 0.038 1 98.81 114 SER A CA 1
ATOM 837 C C . SER A 1 114 ? 14.156 10.977 -1.181 1 98.81 114 SER A C 1
ATOM 839 O O . SER A 1 114 ? 14.047 9.992 -1.915 1 98.81 114 SER A O 1
ATOM 841 N N . LEU A 1 115 ? 15.023 11.898 -1.394 1 98.38 115 LEU A N 1
ATOM 842 C CA . LEU A 1 115 ? 15.93 11.852 -2.533 1 98.38 115 LEU A CA 1
ATOM 843 C C . LEU A 1 115 ? 16.906 10.695 -2.4 1 98.38 115 LEU A C 1
ATOM 845 O O . LEU A 1 115 ? 17.359 10.125 -3.404 1 98.38 115 LEU A O 1
ATOM 849 N N . ALA A 1 116 ? 17.219 10.258 -1.189 1 98.56 116 ALA A N 1
ATOM 850 C CA . ALA A 1 116 ? 18.203 9.219 -0.911 1 98.56 116 ALA A CA 1
ATOM 851 C C . ALA A 1 116 ? 17.688 7.844 -1.316 1 98.56 116 ALA A C 1
ATOM 853 O O . ALA A 1 116 ? 18.453 6.887 -1.428 1 98.56 116 ALA A O 1
ATOM 854 N N . ILE A 1 117 ? 16.422 7.746 -1.541 1 98.38 117 ILE A N 1
ATOM 855 C CA . ILE A 1 117 ? 15.797 6.465 -1.852 1 98.38 117 ILE A CA 1
ATOM 856 C C . ILE A 1 117 ? 16.312 5.949 -3.193 1 98.38 117 ILE A C 1
ATOM 858 O O . ILE A 1 117 ? 16.609 4.762 -3.334 1 98.38 117 ILE A O 1
ATOM 862 N N . VAL A 1 118 ? 16.484 6.836 -4.141 1 97.31 118 VAL A N 1
ATOM 863 C CA . VAL A 1 118 ? 16.875 6.445 -5.492 1 97.31 118 VAL A CA 1
ATOM 864 C C . VAL A 1 118 ? 18.297 5.902 -5.484 1 97.31 118 VAL A C 1
ATOM 866 O O . VAL A 1 118 ? 18.547 4.777 -5.93 1 97.31 118 VAL A O 1
ATOM 869 N N . PRO A 1 119 ? 19.234 6.594 -4.914 1 97.44 119 PRO A N 1
ATOM 870 C CA . PRO A 1 119 ? 20.578 6.023 -4.883 1 97.44 119 PRO A CA 1
ATOM 871 C C . PRO A 1 119 ? 20.672 4.777 -4.008 1 97.44 119 PRO A C 1
ATOM 873 O O . PRO A 1 119 ? 21.453 3.869 -4.293 1 97.44 119 PRO A O 1
ATOM 876 N N . PHE A 1 120 ? 19.953 4.699 -2.947 1 98.19 120 PHE A N 1
ATOM 877 C CA . PHE A 1 120 ? 19.891 3.477 -2.156 1 98.19 120 PHE A CA 1
ATOM 878 C C . PHE A 1 120 ? 19.484 2.291 -3.023 1 98.19 120 PHE A C 1
ATOM 880 O O . PHE A 1 120 ? 20.094 1.221 -2.947 1 98.19 120 PHE A O 1
ATOM 887 N N . THR A 1 121 ? 18.484 2.502 -3.844 1 97.62 121 THR A N 1
ATOM 888 C CA . THR A 1 121 ? 17.969 1.433 -4.695 1 97.62 121 THR A CA 1
ATOM 889 C C . THR A 1 121 ? 19.031 1.008 -5.715 1 97.62 121 THR A C 1
ATOM 891 O O . THR A 1 121 ? 19.281 -0.186 -5.891 1 97.62 121 THR A O 1
ATOM 894 N N . ILE A 1 122 ? 19.703 1.944 -6.305 1 97.25 122 ILE A N 1
ATOM 895 C CA . ILE A 1 122 ? 20.672 1.67 -7.359 1 97.25 122 ILE A CA 1
ATOM 896 C C . ILE A 1 122 ? 21.922 1.016 -6.766 1 97.25 122 ILE A C 1
ATOM 898 O O . ILE A 1 122 ? 22.406 0.011 -7.285 1 97.25 122 ILE A O 1
ATOM 902 N N . LEU A 1 123 ? 22.344 1.461 -5.617 1 97.81 123 LEU A N 1
ATOM 903 C CA . LEU A 1 123 ? 23.625 1.023 -5.07 1 97.81 123 LEU A CA 1
ATOM 904 C C . LEU A 1 123 ? 23.453 -0.249 -4.246 1 97.81 123 LEU A C 1
ATOM 906 O O . LEU A 1 123 ? 24.344 -1.111 -4.246 1 97.81 123 LEU A O 1
ATOM 910 N N . VAL A 1 124 ? 22.375 -0.408 -3.611 1 98.25 124 VAL A N 1
ATOM 911 C CA . VAL A 1 124 ? 22.219 -1.503 -2.658 1 98.25 124 VAL A CA 1
ATOM 912 C C . VAL A 1 124 ? 21.359 -2.609 -3.275 1 98.25 124 VAL A C 1
ATOM 914 O O . VAL A 1 124 ? 21.688 -3.793 -3.139 1 98.25 124 VAL A O 1
ATOM 917 N N . MET A 1 125 ? 20.344 -2.297 -4.047 1 98.44 125 MET A N 1
ATOM 918 C CA . MET A 1 125 ? 19.328 -3.293 -4.395 1 98.44 125 MET A CA 1
ATOM 919 C C . MET A 1 125 ? 19.531 -3.811 -5.812 1 98.44 125 MET A C 1
ATOM 921 O O . MET A 1 125 ? 19.203 -4.961 -6.113 1 98.44 125 MET A O 1
ATOM 925 N N . LEU A 1 126 ? 20.109 -3.037 -6.652 1 97.81 126 LEU A N 1
ATOM 926 C CA . LEU A 1 126 ? 20.188 -3.379 -8.07 1 97.81 126 LEU A CA 1
ATOM 927 C C . LEU A 1 126 ? 21.016 -4.645 -8.273 1 97.81 126 LEU A C 1
ATOM 929 O O . LEU A 1 126 ? 20.688 -5.48 -9.117 1 97.81 126 LEU A O 1
ATOM 933 N N . PRO A 1 127 ? 22.109 -4.895 -7.566 1 98.38 127 PRO A N 1
ATOM 934 C CA . PRO A 1 127 ? 22.891 -6.125 -7.742 1 98.38 127 PRO A CA 1
ATOM 935 C C . PRO A 1 127 ? 22.094 -7.383 -7.426 1 98.38 127 PRO A C 1
ATOM 937 O O . PRO A 1 127 ? 22.375 -8.453 -7.965 1 98.38 127 PRO A O 1
ATOM 940 N N . ASN A 1 128 ? 21.125 -7.273 -6.539 1 98.5 128 ASN A N 1
ATOM 941 C CA . ASN A 1 128 ? 20.219 -8.359 -6.211 1 98.5 128 ASN A CA 1
ATOM 942 C C . ASN A 1 128 ? 19.078 -8.469 -7.219 1 98.5 128 ASN A C 1
ATOM 944 O O . ASN A 1 128 ? 18.641 -9.57 -7.562 1 98.5 128 ASN A O 1
ATOM 948 N N . ILE A 1 129 ? 18.656 -7.391 -7.773 1 98.56 129 ILE A N 1
ATOM 949 C CA . ILE A 1 129 ? 17.5 -7.309 -8.656 1 98.56 129 ILE A CA 1
ATOM 950 C C . ILE A 1 129 ? 17.844 -7.891 -10.023 1 98.56 129 ILE A C 1
ATOM 952 O O . ILE A 1 129 ? 17.062 -8.633 -10.617 1 98.56 129 ILE A O 1
ATOM 956 N N . LYS A 1 130 ? 19 -7.656 -10.484 1 98.06 130 LYS A N 1
ATOM 957 C CA . LYS A 1 130 ? 19.406 -8.031 -11.836 1 98.06 130 LYS A CA 1
ATOM 958 C C . LYS A 1 130 ? 19.375 -9.547 -12.016 1 98.06 130 LYS A C 1
ATOM 960 O O . LYS A 1 130 ? 18.781 -10.055 -12.961 1 98.06 130 LYS A O 1
ATOM 965 N N . PRO A 1 131 ? 19.984 -10.336 -11.125 1 97.88 131 PRO A N 1
ATOM 966 C CA . PRO A 1 131 ? 19.953 -11.789 -11.312 1 97.88 131 PRO A CA 1
ATOM 967 C C . PRO A 1 131 ? 18.531 -12.352 -11.18 1 97.88 131 PRO A C 1
ATOM 969 O O . PRO A 1 131 ? 18.203 -13.344 -11.836 1 97.88 131 PRO A O 1
ATOM 972 N N . LEU A 1 132 ? 17.656 -11.758 -10.391 1 98.31 132 LEU A N 1
ATOM 973 C CA . LEU A 1 132 ? 16.281 -12.211 -10.281 1 98.31 132 LEU A CA 1
ATOM 974 C C . LEU A 1 132 ? 15.523 -11.992 -11.586 1 98.31 132 LEU A C 1
ATOM 976 O O . LEU A 1 132 ? 14.781 -12.867 -12.039 1 98.31 132 LEU A O 1
ATOM 980 N N . ILE A 1 133 ? 15.742 -10.852 -12.211 1 98.06 133 ILE A N 1
ATOM 981 C CA . ILE A 1 133 ? 15.109 -10.539 -13.484 1 98.06 133 ILE A CA 1
ATOM 982 C C . ILE A 1 133 ? 15.633 -11.484 -14.562 1 98.06 133 ILE A C 1
ATOM 984 O O . ILE A 1 133 ? 14.875 -11.961 -15.406 1 98.06 133 ILE A O 1
ATOM 988 N N . ALA A 1 134 ? 16.906 -11.773 -14.5 1 96.31 134 ALA A N 1
ATOM 989 C CA . ALA A 1 134 ? 17.484 -12.727 -15.445 1 96.31 134 ALA A CA 1
ATOM 990 C C . ALA A 1 134 ? 16.859 -14.109 -15.281 1 96.31 134 ALA A C 1
ATOM 992 O O . ALA A 1 134 ? 16.609 -14.797 -16.266 1 96.31 134 ALA A O 1
ATOM 993 N N . ALA A 1 135 ? 16.688 -14.523 -14.047 1 95.94 135 ALA A N 1
ATOM 994 C CA . ALA A 1 135 ? 16.047 -15.812 -13.781 1 95.94 135 ALA A CA 1
ATOM 995 C C . ALA A 1 135 ? 14.633 -15.844 -14.328 1 95.94 135 ALA A C 1
ATOM 997 O O . ALA A 1 135 ? 14.211 -16.844 -14.93 1 95.94 135 ALA A O 1
ATOM 998 N N . ARG A 1 136 ? 13.906 -14.773 -14.07 1 96 136 ARG A N 1
ATOM 999 C CA . ARG A 1 136 ? 12.555 -14.68 -14.609 1 96 136 ARG A CA 1
ATOM 1000 C C . ARG A 1 136 ? 12.562 -14.75 -16.125 1 96 136 ARG A C 1
ATOM 1002 O O . ARG A 1 136 ? 11.711 -15.414 -16.734 1 96 136 ARG A O 1
ATOM 1009 N N . ASP A 1 137 ? 13.484 -14.125 -16.812 1 94.56 137 ASP A N 1
ATOM 1010 C CA . ASP A 1 137 ? 13.57 -14.117 -18.266 1 94.56 137 ASP A CA 1
ATOM 1011 C C . ASP A 1 137 ? 13.852 -15.523 -18.812 1 94.56 137 ASP A C 1
ATOM 1013 O O . ASP A 1 137 ? 13.367 -15.883 -19.875 1 94.56 137 ASP A O 1
ATOM 1017 N N . LYS A 1 138 ? 14.602 -16.281 -18.047 1 93.25 138 LYS A N 1
ATOM 1018 C CA . LYS A 1 138 ? 14.852 -17.672 -18.438 1 93.25 138 LYS A CA 1
ATOM 1019 C C . LYS A 1 138 ? 13.578 -18.5 -18.344 1 93.25 138 LYS A C 1
ATOM 1021 O O . LYS A 1 138 ? 13.328 -19.359 -19.188 1 93.25 138 LYS A O 1
ATOM 1026 N N . VAL A 1 139 ? 12.805 -18.25 -17.297 1 91.94 139 VAL A N 1
ATOM 1027 C CA . VAL A 1 139 ? 11.539 -18.953 -17.141 1 91.94 139 VAL A CA 1
ATOM 1028 C C . VAL A 1 139 ? 10.602 -18.609 -18.297 1 91.94 139 VAL A C 1
ATOM 1030 O O . VAL A 1 139 ? 9.953 -19.5 -18.859 1 91.94 139 VAL A O 1
ATOM 1033 N N . LYS A 1 140 ? 10.516 -17.391 -18.672 1 90.81 140 LYS A N 1
ATOM 1034 C CA . LYS A 1 140 ? 9.664 -16.922 -19.75 1 90.81 140 LYS A CA 1
ATOM 1035 C C . LYS A 1 140 ? 10.094 -17.547 -21.094 1 90.81 140 LYS A C 1
ATOM 1037 O O . LYS A 1 140 ? 9.25 -17.938 -21.891 1 90.81 140 LYS A O 1
ATOM 1042 N N . ALA A 1 141 ? 11.359 -17.547 -21.281 1 89.62 141 ALA A N 1
ATOM 1043 C CA . ALA A 1 141 ? 11.898 -18.156 -22.5 1 89.62 141 ALA A CA 1
ATOM 1044 C C . ALA A 1 141 ? 11.508 -19.625 -22.609 1 89.62 141 ALA A C 1
ATOM 1046 O O . ALA A 1 141 ? 11.117 -20.078 -23.688 1 89.62 141 ALA A O 1
ATOM 1047 N N . ARG A 1 142 ? 11.578 -20.344 -21.562 1 88 142 ARG A N 1
ATOM 1048 C CA . ARG A 1 142 ? 11.211 -21.75 -21.547 1 88 142 ARG A CA 1
ATOM 1049 C C . ARG A 1 142 ? 9.727 -21.938 -21.859 1 88 142 ARG A C 1
ATOM 1051 O O . ARG A 1 142 ? 9.352 -22.812 -22.625 1 88 142 ARG A O 1
ATOM 1058 N N . ARG A 1 143 ? 8.93 -21.156 -21.312 1 84.62 143 ARG A N 1
ATOM 1059 C CA . ARG A 1 143 ? 7.48 -21.266 -21.5 1 84.62 143 ARG A CA 1
ATOM 1060 C C . ARG A 1 143 ? 7.078 -20.922 -22.922 1 84.62 143 ARG A C 1
ATOM 1062 O O . ARG A 1 143 ? 6.059 -21.406 -23.422 1 84.62 143 ARG A O 1
ATOM 1069 N N . SER A 1 144 ? 7.867 -20.156 -23.578 1 84.56 144 SER A N 1
ATOM 1070 C CA . SER A 1 144 ? 7.602 -19.781 -24.953 1 84.56 144 SER A CA 1
ATOM 1071 C C . SER A 1 144 ? 8.234 -20.766 -25.938 1 84.56 144 SER A C 1
ATOM 1073 O O . SER A 1 144 ? 8.242 -20.531 -27.141 1 84.56 144 SER A O 1
ATOM 1075 N N . GLY A 1 145 ? 8.758 -21.906 -25.359 1 80.56 145 GLY A N 1
ATOM 1076 C CA . GLY A 1 145 ? 9.289 -22.969 -26.203 1 80.56 145 GLY A CA 1
ATOM 1077 C C . GLY A 1 145 ? 10.766 -22.797 -26.516 1 80.56 145 GLY A C 1
ATOM 1078 O O . GLY A 1 145 ? 11.312 -23.469 -27.391 1 80.56 145 GLY A O 1
ATOM 1079 N N . LYS A 1 146 ? 11.266 -21.844 -25.891 1 77.25 146 LYS A N 1
ATOM 1080 C CA . LYS A 1 146 ? 12.695 -21.656 -26.094 1 77.25 146 LYS A CA 1
ATOM 1081 C C . LYS A 1 146 ? 13.508 -22.391 -25.031 1 77.25 146 LYS A C 1
ATOM 1083 O O . LYS A 1 146 ? 12.945 -23.109 -24.203 1 77.25 146 LYS A O 1
ATOM 1088 N N . GLU A 1 147 ? 14.836 -22.406 -25.188 1 67.12 147 GLU A N 1
ATOM 1089 C CA . GLU A 1 147 ? 15.742 -23.078 -24.266 1 67.12 147 GLU A CA 1
ATOM 1090 C C . GLU A 1 147 ? 15.531 -22.594 -22.828 1 67.12 147 GLU A C 1
ATOM 1092 O O . GLU A 1 147 ? 15.43 -21.391 -22.578 1 67.12 147 GLU A O 1
ATOM 1097 N N . GLY A 1 148 ? 14.75 -23.359 -21.891 1 64.94 148 GLY A N 1
ATOM 1098 C CA . GLY A 1 148 ? 14.656 -22.984 -20.484 1 64.94 148 GLY A CA 1
ATOM 1099 C C . GLY A 1 148 ? 14.617 -24.188 -19.562 1 64.94 148 GLY A C 1
ATOM 1100 O O . GLY A 1 148 ? 14.508 -25.328 -20.016 1 64.94 148 GLY A O 1
ATOM 1101 N N . THR A 1 149 ? 15.32 -24 -18.469 1 65.56 149 THR A N 1
ATOM 1102 C CA . THR A 1 149 ? 15.367 -25.047 -17.453 1 65.56 149 THR A CA 1
ATOM 1103 C C . THR A 1 149 ? 14.453 -24.719 -16.281 1 65.56 149 THR A C 1
ATOM 1105 O O . THR A 1 149 ? 14.141 -23.547 -16.047 1 65.56 149 THR A O 1
ATOM 1108 N N . VAL A 1 150 ? 13.93 -25.797 -15.875 1 79.44 150 VAL A N 1
ATOM 1109 C CA . VAL A 1 150 ? 13.266 -25.703 -14.578 1 79.44 150 VAL A CA 1
ATOM 1110 C C . VAL A 1 150 ? 14.305 -25.5 -13.477 1 79.44 150 VAL A C 1
ATOM 1112 O O . VAL A 1 150 ? 15.305 -26.234 -13.43 1 79.44 150 VAL A O 1
ATOM 1115 N N . HIS A 1 151 ? 14.117 -24.406 -12.734 1 85.94 151 HIS A N 1
ATOM 1116 C CA . HIS A 1 151 ? 15.023 -24.203 -11.617 1 85.94 151 HIS A CA 1
ATOM 1117 C C . HIS A 1 151 ? 14.758 -25.203 -10.492 1 85.94 151 HIS A C 1
ATOM 1119 O O . HIS A 1 151 ? 13.656 -25.234 -9.938 1 85.94 151 HIS A O 1
ATOM 1125 N N . GLU A 1 152 ? 15.766 -26.016 -10.266 1 89.75 152 GLU A N 1
ATOM 1126 C CA . GLU A 1 152 ? 15.656 -27.016 -9.219 1 89.75 152 GLU A CA 1
ATOM 1127 C C . GLU A 1 152 ? 16.891 -27.016 -8.32 1 89.75 152 GLU A C 1
ATOM 1129 O O . GLU A 1 152 ? 17.906 -26.375 -8.641 1 89.75 152 GLU A O 1
ATOM 1134 N N . GLY A 1 153 ? 16.719 -27.594 -7.211 1 92.56 153 GLY A N 1
ATOM 1135 C CA . GLY A 1 153 ? 17.859 -27.719 -6.305 1 92.56 153 GLY A CA 1
ATOM 1136 C C . GLY A 1 153 ? 18.453 -26.391 -5.891 1 92.56 153 GLY A C 1
ATOM 1137 O O . GLY A 1 153 ? 17.734 -25.5 -5.426 1 92.56 153 GLY A O 1
ATOM 1138 N N . GLU A 1 154 ? 19.703 -26.234 -6.156 1 93.56 154 GLU A N 1
ATOM 1139 C CA . GLU A 1 154 ? 20.453 -25.062 -5.719 1 93.56 154 GLU A CA 1
ATOM 1140 C C . GLU A 1 154 ? 19.969 -23.812 -6.43 1 93.56 154 GLU A C 1
ATOM 1142 O O . GLU A 1 154 ? 19.922 -22.734 -5.828 1 93.56 154 GLU A O 1
ATOM 1147 N N . GLN A 1 155 ? 19.609 -23.938 -7.68 1 93.75 155 GLN A N 1
ATOM 1148 C CA . GLN A 1 155 ? 19.125 -22.781 -8.445 1 93.75 155 GLN A CA 1
ATOM 1149 C C . GLN A 1 155 ? 17.797 -22.281 -7.883 1 93.75 155 GLN A C 1
ATOM 1151 O O . GLN A 1 155 ? 17.594 -21.062 -7.777 1 93.75 155 GLN A O 1
ATOM 1156 N N . ALA A 1 156 ? 16.891 -23.219 -7.562 1 96.06 156 ALA A N 1
ATOM 1157 C CA . ALA A 1 156 ? 15.617 -22.859 -6.953 1 96.06 156 ALA A CA 1
ATOM 1158 C C . ALA A 1 156 ? 15.828 -22.156 -5.609 1 96.06 156 ALA A C 1
ATOM 1160 O O . ALA A 1 156 ? 15.18 -21.156 -5.32 1 96.06 156 ALA A O 1
ATOM 1161 N N . ASP A 1 157 ? 16.75 -22.641 -4.84 1 96.94 157 ASP A N 1
ATOM 1162 C CA . ASP A 1 157 ? 17.062 -22.062 -3.539 1 96.94 157 ASP A CA 1
ATOM 1163 C C . ASP A 1 157 ? 17.609 -20.641 -3.691 1 96.94 157 ASP A C 1
ATOM 1165 O O . ASP A 1 157 ? 17.297 -19.766 -2.891 1 96.94 157 ASP A O 1
ATOM 1169 N N . GLN A 1 158 ? 18.406 -20.484 -4.629 1 97.06 158 GLN A N 1
ATOM 1170 C CA . GLN A 1 158 ? 19.016 -19.172 -4.867 1 97.06 158 GLN A CA 1
ATOM 1171 C C . GLN A 1 158 ? 17.953 -18.141 -5.238 1 97.06 158 GLN A C 1
ATOM 1173 O O . GLN A 1 158 ? 18.062 -16.969 -4.863 1 97.06 158 GLN A O 1
ATOM 1178 N N . ILE A 1 159 ? 16.969 -18.547 -5.973 1 98 159 ILE A N 1
ATOM 1179 C CA . ILE A 1 159 ? 15.891 -17.656 -6.367 1 98 159 ILE A CA 1
ATOM 1180 C C . ILE A 1 159 ? 15.109 -17.219 -5.129 1 98 159 ILE A C 1
ATOM 1182 O O . ILE A 1 159 ? 14.867 -16.016 -4.934 1 98 159 ILE A O 1
ATOM 1186 N N . ILE A 1 160 ? 14.758 -18.156 -4.277 1 98.38 160 ILE A N 1
ATOM 1187 C CA . ILE A 1 160 ? 13.984 -17.844 -3.082 1 98.38 160 ILE A CA 1
ATOM 1188 C C . ILE A 1 160 ? 14.805 -16.953 -2.152 1 98.38 160 ILE A C 1
ATOM 1190 O O . ILE A 1 160 ? 14.305 -15.961 -1.62 1 98.38 160 ILE A O 1
ATOM 1194 N N . LYS A 1 161 ? 16.094 -17.266 -1.989 1 98.25 161 LYS A N 1
ATOM 1195 C CA . LYS A 1 161 ? 16.984 -16.453 -1.179 1 98.25 161 LYS A CA 1
ATOM 1196 C C . LYS A 1 161 ? 17.125 -15.047 -1.768 1 98.25 161 LYS A C 1
ATOM 1198 O O . LYS A 1 161 ? 17.266 -14.07 -1.029 1 98.25 161 LYS A O 1
ATOM 1203 N N . GLY A 1 162 ? 17.156 -14.969 -3.082 1 98.69 162 GLY A N 1
ATOM 1204 C CA . GLY A 1 162 ? 17.188 -13.68 -3.748 1 98.69 162 GLY A CA 1
ATOM 1205 C C . GLY A 1 162 ? 15.977 -12.82 -3.449 1 98.69 162 GLY A C 1
ATOM 1206 O O . GLY A 1 162 ? 16.109 -11.617 -3.213 1 98.69 162 GLY A O 1
ATOM 1207 N N . ILE A 1 163 ? 14.836 -13.422 -3.445 1 98.75 163 ILE A N 1
ATOM 1208 C CA . ILE A 1 163 ? 13.602 -12.688 -3.15 1 98.75 163 ILE A CA 1
ATOM 1209 C C . ILE A 1 163 ? 13.609 -12.242 -1.689 1 98.75 163 ILE A C 1
ATOM 1211 O O . ILE A 1 163 ? 13.203 -11.125 -1.375 1 98.75 163 ILE A O 1
ATOM 1215 N N . GLU A 1 164 ? 14.078 -13.07 -0.825 1 98.69 164 GLU A N 1
ATOM 1216 C CA . GLU A 1 164 ? 14.188 -12.711 0.588 1 98.69 164 GLU A CA 1
ATOM 1217 C C . GLU A 1 164 ? 15.148 -11.547 0.793 1 98.69 164 GLU A C 1
ATOM 1219 O O . GLU A 1 164 ? 14.891 -10.664 1.614 1 98.69 164 GLU A O 1
ATOM 1224 N N . LEU A 1 165 ? 16.234 -11.617 0.094 1 98.69 165 LEU A N 1
ATOM 1225 C CA . LEU A 1 165 ? 17.188 -10.516 0.193 1 98.69 165 LEU A CA 1
ATOM 1226 C C . LEU A 1 165 ? 16.594 -9.227 -0.348 1 98.69 165 LEU A C 1
ATOM 1228 O O . LEU A 1 165 ? 16.812 -8.148 0.212 1 98.69 165 LEU A O 1
ATOM 1232 N N . TRP A 1 166 ? 15.898 -9.312 -1.447 1 98.75 166 TRP A N 1
ATOM 1233 C CA . TRP A 1 166 ? 15.188 -8.148 -1.955 1 98.75 166 TRP A CA 1
ATOM 1234 C C . TRP A 1 166 ? 14.258 -7.57 -0.893 1 98.75 166 TRP A C 1
ATOM 1236 O O . TRP A 1 166 ? 14.203 -6.355 -0.697 1 98.75 166 TRP A O 1
ATOM 1246 N N . LYS A 1 167 ? 13.492 -8.453 -0.247 1 98.5 167 LYS A N 1
ATOM 1247 C CA . LYS A 1 167 ? 12.594 -8.031 0.823 1 98.5 167 LYS A CA 1
ATOM 1248 C C . LYS A 1 167 ? 13.344 -7.273 1.911 1 98.5 167 LYS A C 1
ATOM 1250 O O . LYS A 1 167 ? 12.883 -6.234 2.385 1 98.5 167 LYS A O 1
ATOM 1255 N N . LEU A 1 168 ? 14.477 -7.785 2.283 1 98.38 168 LEU A N 1
ATOM 1256 C CA . LEU A 1 168 ? 15.289 -7.148 3.314 1 98.38 168 LEU A CA 1
ATOM 1257 C C . LEU A 1 168 ? 15.766 -5.773 2.859 1 98.38 168 LEU A C 1
ATOM 1259 O O . LEU A 1 168 ? 15.656 -4.797 3.602 1 98.38 168 LEU A O 1
ATOM 1263 N N . HIS A 1 169 ? 16.297 -5.699 1.647 1 98.56 169 HIS A N 1
ATOM 1264 C CA . HIS A 1 169 ? 16.719 -4.414 1.094 1 98.56 169 HIS A CA 1
ATOM 1265 C C . HIS A 1 169 ? 15.547 -3.439 1.014 1 98.56 169 HIS A C 1
ATOM 1267 O O . HIS A 1 169 ? 15.703 -2.254 1.315 1 98.56 169 HIS A O 1
ATOM 1273 N N . ASN A 1 170 ? 14.438 -3.945 0.566 1 98.38 170 ASN A N 1
ATOM 1274 C CA . ASN A 1 170 ? 13.242 -3.109 0.46 1 98.38 170 ASN A CA 1
ATOM 1275 C C . ASN A 1 170 ? 12.805 -2.588 1.824 1 98.38 170 ASN A C 1
ATOM 1277 O O . ASN A 1 170 ? 12.289 -1.472 1.93 1 98.38 170 ASN A O 1
ATOM 1281 N N . THR A 1 171 ? 12.961 -3.389 2.867 1 98.12 171 THR A N 1
ATOM 1282 C CA . THR A 1 171 ? 12.664 -2.928 4.219 1 98.12 171 THR A CA 1
ATOM 1283 C C . THR A 1 171 ? 13.531 -1.727 4.582 1 98.12 171 THR A C 1
ATOM 1285 O O . THR A 1 171 ? 13.055 -0.786 5.227 1 98.12 171 THR A O 1
ATOM 1288 N N . GLY A 1 172 ? 14.797 -1.771 4.203 1 98.19 172 GLY A N 1
ATOM 1289 C CA . GLY A 1 172 ? 15.656 -0.613 4.387 1 98.19 172 GLY A CA 1
ATOM 1290 C C . GLY A 1 172 ? 15.164 0.62 3.654 1 98.19 172 GLY A C 1
ATOM 1291 O O . GLY A 1 172 ? 15.125 1.712 4.223 1 98.19 172 GLY A O 1
ATOM 1292 N N . ARG A 1 173 ? 14.789 0.411 2.434 1 97.5 173 ARG A N 1
ATOM 1293 C CA . ARG A 1 173 ? 14.258 1.498 1.616 1 97.5 173 ARG A CA 1
ATOM 1294 C C . ARG A 1 173 ? 12.969 2.055 2.215 1 97.5 173 ARG A C 1
ATOM 1296 O O . ARG A 1 173 ? 12.773 3.271 2.246 1 97.5 173 ARG A O 1
ATOM 1303 N N . MET A 1 174 ? 12.109 1.188 2.711 1 98.06 174 MET A N 1
ATOM 1304 C CA . MET A 1 174 ? 10.867 1.605 3.357 1 98.06 174 MET A CA 1
ATOM 1305 C C . MET A 1 174 ? 11.156 2.371 4.645 1 98.06 174 MET A C 1
ATOM 1307 O O . MET A 1 174 ? 10.422 3.293 5.004 1 98.06 174 MET A O 1
ATOM 1311 N N . ALA A 1 175 ? 12.219 1.993 5.363 1 98.56 175 ALA A N 1
ATOM 1312 C CA . ALA A 1 175 ? 12.602 2.725 6.566 1 98.56 175 ALA A CA 1
ATOM 1313 C C . ALA A 1 175 ? 12.953 4.176 6.242 1 98.56 175 ALA A C 1
ATOM 1315 O O . ALA A 1 175 ? 12.562 5.094 6.969 1 98.56 175 ALA A O 1
ATOM 1316 N N . ILE A 1 176 ? 13.664 4.367 5.152 1 98.69 176 ILE A N 1
ATOM 1317 C CA . ILE A 1 176 ? 13.961 5.727 4.703 1 98.69 176 ILE A CA 1
ATOM 1318 C C . ILE A 1 176 ? 12.656 6.457 4.387 1 98.69 176 ILE A C 1
ATOM 1320 O O . ILE A 1 176 ? 12.477 7.617 4.77 1 98.69 176 ILE A O 1
ATOM 1324 N N . GLY A 1 177 ? 11.766 5.77 3.652 1 98.75 177 GLY A N 1
ATOM 1325 C CA . GLY A 1 177 ? 10.461 6.34 3.352 1 98.75 177 GLY A CA 1
ATOM 1326 C C . GLY A 1 177 ? 9.664 6.711 4.594 1 98.75 177 GLY A C 1
ATOM 1327 O O . GLY A 1 177 ? 8.992 7.742 4.621 1 98.75 177 GLY A O 1
ATOM 1328 N N . PHE A 1 178 ? 9.766 5.902 5.602 1 98.69 178 PHE A N 1
ATOM 1329 C CA . PHE A 1 178 ? 9.078 6.156 6.859 1 98.69 178 PHE A CA 1
ATOM 1330 C C . PHE A 1 178 ? 9.609 7.418 7.527 1 98.69 178 PHE A C 1
ATOM 1332 O O . PHE A 1 178 ? 8.836 8.258 7.988 1 98.69 178 PHE A O 1
ATOM 1339 N N . VAL A 1 179 ? 10.883 7.473 7.609 1 98.75 179 VAL A N 1
ATOM 1340 C CA . VAL A 1 179 ? 11.5 8.656 8.195 1 98.75 179 VAL A CA 1
ATOM 1341 C C . VAL A 1 179 ? 11.086 9.898 7.422 1 98.75 179 VAL A C 1
ATOM 1343 O O . VAL A 1 179 ? 10.766 10.93 8.016 1 98.75 179 VAL A O 1
ATOM 1346 N N . THR A 1 180 ? 11.125 9.82 6.066 1 98.81 180 THR A N 1
ATOM 1347 C CA . THR A 1 180 ? 10.68 10.914 5.211 1 98.81 180 THR A CA 1
ATOM 1348 C C . THR A 1 180 ? 9.266 11.359 5.594 1 98.81 180 THR A C 1
ATOM 1350 O O . THR A 1 180 ? 9.023 12.555 5.797 1 98.81 180 THR A O 1
ATOM 1353 N N . TRP A 1 181 ? 8.391 10.414 5.703 1 98.56 181 TRP A N 1
ATOM 1354 C CA . TRP A 1 181 ? 6.988 10.695 5.988 1 98.56 181 TRP A CA 1
ATOM 1355 C C . TRP A 1 181 ? 6.828 11.32 7.371 1 98.56 181 TRP A C 1
ATOM 1357 O O . TRP A 1 181 ? 6.086 12.289 7.539 1 98.56 181 TRP A O 1
ATOM 1367 N N . VAL A 1 182 ? 7.535 10.82 8.336 1 98 182 VAL A N 1
ATOM 1368 C CA . VAL A 1 182 ? 7.445 11.312 9.711 1 98 182 VAL A CA 1
ATOM 1369 C C . VAL A 1 182 ? 7.945 12.758 9.773 1 98 182 VAL A C 1
ATOM 1371 O O . VAL A 1 182 ? 7.324 13.602 10.422 1 98 182 VAL A O 1
ATOM 1374 N N . LEU A 1 183 ? 9.055 13.039 9.133 1 98.06 183 LEU A N 1
ATOM 1375 C CA . LEU A 1 183 ? 9.586 14.398 9.102 1 98.06 183 LEU A CA 1
ATOM 1376 C C . LEU A 1 183 ? 8.586 15.359 8.477 1 98.06 183 LEU A C 1
ATOM 1378 O O . LEU A 1 183 ? 8.336 16.438 9.023 1 98.06 183 LEU A O 1
ATOM 1382 N N . GLY A 1 184 ? 8.023 14.984 7.359 1 97.19 184 GLY A N 1
ATOM 1383 C CA . GLY A 1 184 ? 7.016 15.805 6.715 1 97.19 184 GLY A CA 1
ATOM 1384 C C . GLY A 1 184 ? 5.785 16.016 7.578 1 97.19 184 GLY A C 1
ATOM 1385 O O . GLY A 1 184 ? 5.277 17.141 7.676 1 97.19 184 GLY A O 1
ATOM 1386 N N . MET A 1 185 ? 5.359 14.953 8.195 1 95.75 185 MET A N 1
ATOM 1387 C CA . MET A 1 185 ? 4.18 15.008 9.055 1 95.75 185 MET A CA 1
ATOM 1388 C C . MET A 1 185 ? 4.43 15.898 10.266 1 95.75 185 MET A C 1
ATOM 1390 O O . MET A 1 185 ? 3.58 16.719 10.633 1 95.75 185 MET A O 1
ATOM 1394 N N . THR A 1 186 ? 5.562 15.75 10.844 1 94.69 186 THR A N 1
ATOM 1395 C CA . THR A 1 186 ? 5.914 16.578 11.992 1 94.69 186 THR A CA 1
ATOM 1396 C C . THR A 1 186 ? 5.957 18.062 11.602 1 94.69 186 THR A C 1
ATOM 1398 O O . THR A 1 186 ? 5.457 18.906 12.328 1 94.69 186 THR A O 1
ATOM 1401 N N . ALA A 1 187 ? 6.5 18.297 10.5 1 93.81 187 ALA A N 1
ATOM 1402 C CA . ALA A 1 187 ? 6.555 19.672 10.023 1 93.81 187 ALA A CA 1
ATOM 1403 C C . ALA A 1 187 ? 5.152 20.234 9.828 1 93.81 187 ALA A C 1
ATOM 1405 O O . ALA A 1 187 ? 4.895 21.406 10.156 1 93.81 187 ALA A O 1
ATOM 1406 N N . ALA A 1 188 ? 4.285 19.469 9.297 1 90.44 188 ALA A N 1
ATOM 1407 C CA . ALA A 1 188 ? 2.918 19.891 9.016 1 90.44 188 ALA A CA 1
ATOM 1408 C C . ALA A 1 188 ? 2.164 20.188 10.312 1 90.44 188 ALA A C 1
ATOM 1410 O O . ALA A 1 188 ? 1.214 20.984 10.312 1 90.44 188 ALA A O 1
ATOM 1411 N N . LEU A 1 189 ? 2.59 19.578 11.383 1 86.44 189 LEU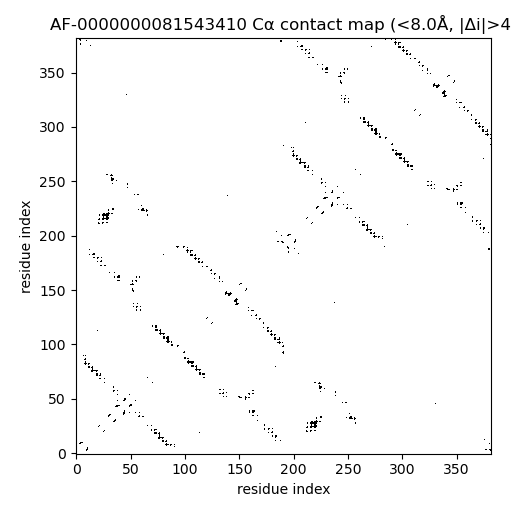 A N 1
ATOM 1412 C CA . LEU A 1 189 ? 1.857 19.734 12.641 1 86.44 189 LEU A CA 1
ATOM 1413 C C . LEU A 1 189 ? 2.498 20.797 13.523 1 86.44 189 LEU A C 1
ATOM 1415 O O . LEU A 1 189 ? 1.946 21.156 14.562 1 86.44 189 LEU A O 1
ATOM 1419 N N . VAL A 1 190 ? 3.656 21.234 13.117 1 81.94 190 VAL A N 1
ATOM 1420 C CA . VAL A 1 190 ? 4.289 22.359 13.805 1 81.94 190 VAL A CA 1
ATOM 1421 C C . VAL A 1 190 ? 3.531 23.641 13.508 1 81.94 190 VAL A C 1
ATOM 1423 O O . VAL A 1 190 ? 3.158 23.906 12.359 1 81.94 190 VAL A O 1
ATOM 1426 N N . SER A 1 191 ? 3.068 24.438 14.43 1 74.06 191 SER A N 1
ATOM 1427 C CA . SER A 1 191 ? 2.389 25.719 14.258 1 74.06 191 SER A CA 1
ATOM 1428 C C . SER A 1 191 ? 2.846 26.734 15.305 1 74.06 191 SER A C 1
ATOM 1430 O O . SER A 1 191 ? 3.318 26.344 16.375 1 74.06 191 SER A O 1
ATOM 1432 N N . MET B 1 1 ? 9.727 23.062 21.984 1 36.81 1 MET B N 1
ATOM 1433 C CA . MET B 1 1 ? 9.719 22.391 20.688 1 36.81 1 MET B CA 1
ATOM 1434 C C . MET B 1 1 ? 8.812 21.156 20.719 1 36.81 1 MET B C 1
ATOM 1436 O O . MET B 1 1 ? 8.047 20.922 19.797 1 36.81 1 MET B O 1
ATOM 1440 N N . SER B 1 2 ? 9.062 20.391 21.906 1 48.34 2 SER B N 1
ATOM 1441 C CA . SER B 1 2 ? 8.453 19.109 22.281 1 48.34 2 SER B CA 1
ATOM 1442 C C . SER B 1 2 ? 6.973 19.281 22.594 1 48.34 2 SER B C 1
ATOM 1444 O O . SER B 1 2 ? 6.203 18.328 22.531 1 48.34 2 SER B O 1
ATOM 1446 N N . HIS B 1 3 ? 6.66 20.484 22.938 1 51.09 3 HIS B N 1
ATOM 1447 C CA . HIS B 1 3 ? 5.359 20.672 23.562 1 51.09 3 HIS B CA 1
ATOM 1448 C C . HIS B 1 3 ? 4.238 20.625 22.531 1 51.09 3 HIS B C 1
ATOM 1450 O O . HIS B 1 3 ? 3.141 20.141 22.812 1 51.09 3 HIS B O 1
ATOM 1456 N N . PHE B 1 4 ? 4.484 21.109 21.391 1 51.78 4 PHE B N 1
ATOM 1457 C CA . PHE B 1 4 ? 3.396 21.234 20.438 1 51.78 4 PHE B CA 1
ATOM 1458 C C . PHE B 1 4 ? 3.035 19.875 19.828 1 51.78 4 PHE B C 1
ATOM 1460 O O . PHE B 1 4 ? 1.866 19.609 19.547 1 51.78 4 PHE B O 1
ATOM 1467 N N . LEU B 1 5 ? 4 18.984 19.812 1 59.84 5 LEU B N 1
ATOM 1468 C CA . LEU B 1 5 ? 3.723 17.641 19.297 1 59.84 5 LEU B CA 1
ATOM 1469 C C . LEU B 1 5 ? 3.111 16.766 20.375 1 59.84 5 LEU B C 1
ATOM 1471 O O . LEU B 1 5 ? 2.697 15.633 20.094 1 59.84 5 LEU B O 1
ATOM 1475 N N . LYS B 1 6 ? 2.832 17.609 21.547 1 67.38 6 LYS B N 1
ATOM 1476 C CA . LYS B 1 6 ? 2.432 16.766 22.672 1 67.38 6 LYS B CA 1
ATOM 1477 C C . LYS B 1 6 ? 1 17.078 23.109 1 67.38 6 LYS B C 1
ATOM 1479 O O . LYS B 1 6 ? 0.504 16.5 24.078 1 67.38 6 LYS B O 1
ATOM 1484 N N . THR B 1 7 ? 0.4 17.734 22.219 1 83.06 7 THR B N 1
ATOM 1485 C CA . THR B 1 7 ? -0.988 17.969 22.609 1 83.06 7 THR B CA 1
ATOM 1486 C C . THR B 1 7 ? -1.877 16.812 22.156 1 83.06 7 THR B C 1
ATOM 1488 O O . THR B 1 7 ? -1.564 16.125 21.172 1 83.06 7 THR B O 1
ATOM 1491 N N . PRO B 1 8 ? -2.965 16.594 22.891 1 89.75 8 PRO B N 1
ATOM 1492 C CA . PRO B 1 8 ? -3.902 15.539 22.5 1 89.75 8 PRO B CA 1
ATOM 1493 C C . PRO B 1 8 ? -4.398 15.711 21.062 1 89.75 8 PRO B C 1
ATOM 1495 O O . PRO B 1 8 ? -4.555 14.719 20.328 1 89.75 8 PRO B O 1
ATOM 1498 N N . PHE B 1 9 ? -4.562 16.891 20.641 1 92.25 9 PHE B N 1
ATOM 1499 C CA . PHE B 1 9 ? -5.027 17.172 19.281 1 92.25 9 PHE B CA 1
ATOM 1500 C C . PHE B 1 9 ? -3.992 16.719 18.25 1 92.25 9 PHE B C 1
ATOM 1502 O O . PHE B 1 9 ? -4.328 16.031 17.281 1 92.25 9 PHE B O 1
ATOM 1509 N N . ALA B 1 10 ? -2.775 17.078 18.5 1 90.69 10 ALA B N 1
ATOM 1510 C CA . ALA B 1 10 ? -1.715 16.766 17.547 1 90.69 10 ALA B CA 1
ATOM 1511 C C . ALA B 1 10 ? -1.469 15.258 17.469 1 90.69 10 ALA B C 1
ATOM 1513 O O . ALA B 1 10 ? -1.317 14.703 16.391 1 90.69 10 ALA B O 1
ATOM 1514 N N . VAL B 1 11 ? -1.498 14.602 18.594 1 93.12 11 VAL B N 1
ATOM 1515 C CA . VAL B 1 11 ? -1.248 13.164 18.641 1 93.12 11 VAL B CA 1
ATOM 1516 C C . VAL B 1 11 ? -2.391 12.414 17.969 1 93.12 11 VAL B C 1
ATOM 1518 O O . VAL B 1 11 ? -2.156 11.523 17.141 1 93.12 11 VAL B O 1
ATOM 1521 N N . ALA B 1 12 ? -3.588 12.812 18.25 1 96.19 12 ALA B N 1
ATOM 1522 C CA . ALA B 1 12 ? -4.758 12.164 17.656 1 96.19 12 ALA B CA 1
ATOM 1523 C C . ALA B 1 12 ? -4.812 12.398 16.156 1 96.19 12 ALA B C 1
ATOM 1525 O O . ALA B 1 12 ? -5.129 11.484 15.391 1 96.19 12 ALA B O 1
ATOM 1526 N N . THR B 1 13 ? -4.508 13.586 15.742 1 95.25 13 THR B N 1
ATOM 1527 C CA . THR B 1 13 ? -4.5 13.914 14.32 1 95.25 13 THR B CA 1
ATOM 1528 C C . THR B 1 13 ? -3.42 13.117 13.594 1 95.25 13 THR B C 1
ATOM 1530 O O . THR B 1 13 ? -3.668 12.555 12.523 1 95.25 13 THR B O 1
ATOM 1533 N N . GLY B 1 14 ? -2.27 13.039 14.195 1 94.88 14 GLY B N 1
ATOM 1534 C CA . GLY B 1 14 ? -1.19 12.258 13.609 1 94.88 14 GLY B CA 1
ATOM 1535 C C . GLY B 1 14 ? -1.53 10.789 13.469 1 94.88 14 GLY B C 1
ATOM 1536 O O . GLY B 1 14 ? -1.263 10.18 12.43 1 94.88 14 GLY B O 1
ATOM 1537 N N . LEU B 1 15 ? -2.119 10.258 14.484 1 96.94 15 LEU B N 1
ATOM 1538 C CA . LEU B 1 15 ? -2.51 8.852 14.461 1 96.94 15 LEU B CA 1
ATOM 1539 C C . LEU B 1 15 ? -3.584 8.609 13.406 1 96.94 15 LEU B C 1
ATOM 1541 O O . LEU B 1 15 ? -3.545 7.594 12.703 1 96.94 15 LEU B O 1
ATOM 1545 N N . GLY B 1 16 ? -4.523 9.516 13.328 1 98.31 16 GLY B N 1
ATOM 1546 C CA . GLY B 1 16 ? -5.551 9.406 12.305 1 98.31 16 GLY B CA 1
ATOM 1547 C C . GLY B 1 16 ? -4.996 9.453 10.891 1 98.31 16 GLY B C 1
ATOM 1548 O O . GLY B 1 16 ? -5.41 8.68 10.031 1 98.31 16 GLY B O 1
ATOM 1549 N N . LEU B 1 17 ? -4.055 10.328 10.703 1 97.5 17 LEU B N 1
ATOM 1550 C CA . LEU B 1 17 ? -3.457 10.461 9.383 1 97.5 17 LEU B CA 1
ATOM 1551 C C . LEU B 1 17 ? -2.588 9.258 9.047 1 97.5 17 LEU B C 1
ATOM 1553 O O . LEU B 1 17 ? -2.59 8.781 7.91 1 97.5 17 LEU B O 1
ATOM 1557 N N . ALA B 1 18 ? -1.917 8.734 10 1 97.81 18 ALA B N 1
ATOM 1558 C CA . ALA B 1 18 ? -1.095 7.547 9.773 1 97.81 18 ALA B CA 1
ATOM 1559 C C . ALA B 1 18 ? -1.96 6.34 9.414 1 97.81 18 ALA B C 1
ATOM 1561 O O . ALA B 1 18 ? -1.708 5.66 8.422 1 97.81 18 ALA B O 1
ATOM 1562 N N . SER B 1 19 ? -2.986 6.137 10.195 1 98.56 19 SER B N 1
ATOM 1563 C CA . SER B 1 19 ? -3.822 4.957 9.992 1 98.56 19 SER B CA 1
ATOM 1564 C C . SER B 1 19 ? -4.641 5.078 8.711 1 98.56 19 SER B C 1
ATOM 1566 O O . SER B 1 19 ? -4.816 4.094 7.984 1 98.56 19 SER B O 1
ATOM 1568 N N . SER B 1 20 ? -5.105 6.25 8.406 1 98.62 20 SER B N 1
ATOM 1569 C CA . SER B 1 20 ? -5.852 6.43 7.168 1 98.62 20 SER B CA 1
ATOM 1570 C C . SER B 1 20 ? -4.93 6.367 5.953 1 98.62 20 SER B C 1
ATOM 1572 O O . SER B 1 20 ? -5.344 5.934 4.875 1 98.62 20 SER B O 1
ATOM 1574 N N . SER B 1 21 ? -3.701 6.805 6.086 1 98.69 21 SER B N 1
ATOM 1575 C CA . SER B 1 21 ? -2.725 6.645 5.016 1 98.69 21 SER B CA 1
ATOM 1576 C C . SER B 1 21 ? -2.48 5.172 4.703 1 98.69 21 SER B C 1
ATOM 1578 O O . SER B 1 21 ? -2.48 4.77 3.539 1 98.69 21 SER B O 1
ATOM 1580 N N . TYR B 1 22 ? -2.293 4.469 5.785 1 98.62 22 TYR B N 1
ATOM 1581 C CA . TYR B 1 22 ? -2.057 3.057 5.516 1 98.62 22 TYR B CA 1
ATOM 1582 C C . TYR B 1 22 ? -3.279 2.41 4.879 1 98.62 22 TYR B C 1
ATOM 1584 O O . TYR B 1 22 ? -3.15 1.577 3.979 1 98.62 22 TYR B O 1
ATOM 1592 N N . PHE B 1 23 ? -4.426 2.762 5.363 1 98.69 23 PHE B N 1
ATOM 1593 C CA . PHE B 1 23 ? -5.617 2.166 4.773 1 98.69 23 PHE B CA 1
ATOM 1594 C C . PHE B 1 23 ? -5.688 2.465 3.279 1 98.69 23 PHE B C 1
ATOM 1596 O O . PHE B 1 23 ? -5.848 1.554 2.465 1 98.69 23 PHE B O 1
ATOM 1603 N N . PHE B 1 24 ? -5.602 3.699 2.949 1 98.75 24 PHE B N 1
ATOM 1604 C CA . PHE B 1 24 ? -5.824 4.066 1.555 1 98.75 24 PHE B CA 1
ATOM 1605 C C . PHE B 1 24 ? -4.609 3.711 0.703 1 98.75 24 PHE B C 1
ATOM 1607 O O . PHE B 1 24 ? -4.723 2.955 -0.265 1 98.75 24 PHE B O 1
ATOM 1614 N N . PHE B 1 25 ? -3.451 4.215 1.021 1 98.5 25 PHE B N 1
ATOM 1615 C CA . PHE B 1 25 ? -2.275 4.043 0.177 1 98.5 25 PHE B CA 1
ATOM 1616 C C . PHE B 1 25 ? -1.764 2.607 0.245 1 98.5 25 PHE B C 1
ATOM 1618 O O . PHE B 1 25 ? -1.234 2.084 -0.738 1 98.5 25 PHE B O 1
ATOM 1625 N N . GLY B 1 26 ? -1.866 1.966 1.425 1 98 26 GLY B N 1
ATOM 1626 C CA . GLY B 1 26 ? -1.537 0.552 1.523 1 98 26 GLY B CA 1
ATOM 1627 C C . GLY B 1 26 ? -2.377 -0.321 0.609 1 98 26 GLY B C 1
ATOM 1628 O O . GLY B 1 26 ? -1.847 -1.192 -0.083 1 98 26 GLY B O 1
ATOM 1629 N N . ASN B 1 27 ? -3.682 -0.006 0.634 1 97.81 27 ASN B N 1
ATOM 1630 C CA . ASN B 1 27 ? -4.59 -0.73 -0.25 1 97.81 27 ASN B CA 1
ATOM 1631 C C . ASN B 1 27 ? -4.266 -0.468 -1.719 1 97.81 27 ASN B C 1
ATOM 1633 O O . ASN B 1 27 ? -4.328 -1.381 -2.545 1 97.81 27 ASN B O 1
ATOM 1637 N N . LEU B 1 28 ? -3.977 0.736 -1.997 1 97.62 28 LEU B N 1
ATOM 1638 C CA . LEU B 1 28 ? -3.645 1.106 -3.367 1 97.62 28 LEU B CA 1
ATOM 1639 C C . LEU B 1 28 ? -2.41 0.351 -3.85 1 97.62 28 LEU B C 1
ATOM 1641 O O . LEU B 1 28 ? -2.404 -0.2 -4.953 1 97.62 28 LEU B O 1
ATOM 1645 N N . GLY B 1 29 ? -1.388 0.301 -3.02 1 97.06 29 GLY B N 1
ATOM 1646 C CA . GLY B 1 29 ? -0.204 -0.464 -3.375 1 97.06 29 GLY B CA 1
ATOM 1647 C C . GLY B 1 29 ? -0.478 -1.947 -3.539 1 97.06 29 GLY B C 1
ATOM 1648 O O . GLY B 1 29 ? 0.02 -2.578 -4.473 1 97.06 29 GLY B O 1
ATOM 1649 N N . MET B 1 30 ? -1.257 -2.461 -2.674 1 96.06 30 MET B N 1
ATOM 1650 C CA . MET B 1 30 ? -1.593 -3.881 -2.695 1 96.06 30 MET B CA 1
ATOM 1651 C C . MET B 1 30 ? -2.33 -4.246 -3.979 1 96.06 30 MET B C 1
ATOM 1653 O O . MET B 1 30 ? -2.02 -5.258 -4.613 1 96.06 30 MET B O 1
ATOM 1657 N N . VAL B 1 31 ? -3.219 -3.387 -4.461 1 96.25 31 VAL B N 1
ATOM 1658 C CA . VAL B 1 31 ? -4.113 -3.77 -5.547 1 96.25 31 VAL B CA 1
ATOM 1659 C C . VAL B 1 31 ? -3.461 -3.447 -6.891 1 96.25 31 VAL B C 1
ATOM 1661 O O . VAL B 1 31 ? -3.783 -4.062 -7.91 1 96.25 31 VAL B O 1
ATOM 1664 N N . THR B 1 32 ? -2.498 -2.576 -6.93 1 95.62 32 THR B N 1
ATOM 1665 C CA . THR B 1 32 ? -2.021 -2.115 -8.227 1 95.62 32 THR B CA 1
ATOM 1666 C C . THR B 1 32 ? -0.709 -2.799 -8.602 1 95.62 32 THR B C 1
ATOM 1668 O O . THR B 1 32 ? -0.277 -2.744 -9.75 1 95.62 32 THR B O 1
ATOM 1671 N N . CYS B 1 33 ? -0.072 -3.512 -7.699 1 93 33 CYS B N 1
ATOM 1672 C CA . CYS B 1 33 ? 1.282 -3.955 -8.016 1 93 33 CYS B CA 1
ATOM 1673 C C . CYS B 1 33 ? 1.346 -5.473 -8.125 1 93 33 CYS B C 1
ATOM 1675 O O . CYS B 1 33 ? 2.291 -6.02 -8.703 1 93 33 CYS B O 1
ATOM 1677 N N . GLY B 1 34 ? 0.362 -6.125 -7.637 1 92.31 34 GLY B N 1
ATOM 1678 C CA . GLY B 1 34 ? 0.626 -7.547 -7.496 1 92.31 34 GLY B CA 1
ATOM 1679 C C . GLY B 1 34 ? -0.537 -8.414 -7.938 1 92.31 34 GLY B C 1
ATOM 1680 O O . GLY B 1 34 ? -0.878 -8.453 -9.117 1 92.31 34 GLY B O 1
ATOM 1681 N N . VAL B 1 35 ? -1.124 -9.086 -6.969 1 97.12 35 VAL B N 1
ATOM 1682 C CA . VAL B 1 35 ? -2.006 -10.234 -7.125 1 97.12 35 VAL B CA 1
ATOM 1683 C C . VAL B 1 35 ? -3.223 -9.844 -7.965 1 97.12 35 VAL B C 1
ATOM 1685 O O . VAL B 1 35 ? -3.605 -10.57 -8.883 1 97.12 35 VAL B O 1
ATOM 1688 N N . ILE B 1 36 ? -3.764 -8.695 -7.727 1 98.25 36 ILE B N 1
ATOM 1689 C CA . ILE B 1 36 ? -5 -8.312 -8.398 1 98.25 36 ILE B CA 1
ATOM 1690 C C . ILE B 1 36 ? -4.719 -8.016 -9.867 1 98.25 36 ILE B C 1
ATOM 1692 O O . ILE B 1 36 ? -5.469 -8.453 -10.75 1 98.25 36 ILE B O 1
ATOM 1696 N N . LYS B 1 37 ? -3.67 -7.316 -10.078 1 96 37 LYS B N 1
ATOM 1697 C CA . LYS B 1 37 ? -3.305 -7.062 -11.469 1 96 37 LYS B CA 1
ATOM 1698 C C . LYS B 1 37 ? -3.029 -8.367 -12.211 1 96 37 LYS B C 1
ATOM 1700 O O . LYS B 1 37 ? -3.486 -8.555 -13.344 1 96 37 LYS B O 1
ATOM 1705 N N . MET B 1 38 ? -2.414 -9.305 -11.602 1 97.38 38 MET B N 1
ATOM 1706 C CA . MET B 1 38 ? -1.998 -10.562 -12.211 1 97.38 38 MET B CA 1
ATOM 1707 C C . MET B 1 38 ? -3.199 -11.469 -12.461 1 97.38 38 MET B C 1
ATOM 1709 O O . MET B 1 38 ? -3.246 -12.18 -13.461 1 97.38 38 MET B O 1
ATOM 1713 N N . THR B 1 39 ? -4.145 -11.414 -11.602 1 97.81 39 THR B N 1
ATOM 1714 C CA . THR B 1 39 ? -5.246 -12.367 -11.664 1 97.81 39 THR B CA 1
ATOM 1715 C C . THR B 1 39 ? -6.363 -11.836 -12.562 1 97.81 39 THR B C 1
ATOM 1717 O O . THR B 1 39 ? -7.137 -12.617 -13.125 1 97.81 39 THR B O 1
ATOM 1720 N N . THR B 1 40 ? -6.422 -10.531 -12.797 1 97.56 40 THR B N 1
ATOM 1721 C CA . THR B 1 40 ? -7.539 -9.969 -13.547 1 97.56 40 THR B CA 1
ATOM 1722 C C . THR B 1 40 ? -7.121 -9.648 -14.977 1 97.56 40 THR B C 1
ATOM 1724 O O . THR B 1 40 ? -7.965 -9.359 -15.828 1 97.56 40 THR B O 1
ATOM 1727 N N . SER B 1 41 ? -5.852 -9.68 -15.258 1 97.06 41 SER B N 1
ATOM 1728 C CA . SER B 1 41 ? -5.352 -9.5 -16.609 1 97.06 41 SER B CA 1
ATOM 1729 C C . SER B 1 41 ? -5.203 -10.836 -17.328 1 97.06 41 SER B C 1
ATOM 1731 O O . SER B 1 41 ? -4.395 -11.68 -16.938 1 97.06 41 SER B O 1
ATOM 1733 N N . ALA B 1 42 ? -5.922 -11.039 -18.438 1 96.44 42 ALA B N 1
ATOM 1734 C CA . ALA B 1 42 ? -5.82 -12.273 -19.203 1 96.44 42 ALA B CA 1
ATOM 1735 C C . ALA B 1 42 ? -4.395 -12.492 -19.703 1 96.44 42 ALA B C 1
ATOM 1737 O O . ALA B 1 42 ? -3.895 -13.617 -19.703 1 96.44 42 ALA B O 1
ATOM 1738 N N . LYS B 1 43 ? -3.805 -11.414 -20.109 1 95.5 43 LYS B N 1
ATOM 1739 C CA . LYS B 1 43 ? -2.434 -11.469 -20.609 1 95.5 43 LYS B CA 1
ATOM 1740 C C . LYS B 1 43 ? -1.475 -11.953 -19.516 1 95.5 43 LYS B C 1
ATOM 1742 O O . LYS B 1 43 ? -0.674 -12.859 -19.75 1 95.5 43 LYS B O 1
ATOM 1747 N N . LEU B 1 44 ? -1.574 -11.453 -18.344 1 96.06 44 LEU B N 1
ATOM 1748 C CA . LEU B 1 44 ? -0.662 -11.797 -17.266 1 96.06 44 LEU B CA 1
ATOM 1749 C C . LEU B 1 44 ? -0.941 -13.203 -16.75 1 96.06 44 LEU B C 1
ATOM 1751 O O . LEU B 1 44 ? -0.016 -13.922 -16.359 1 96.06 44 LEU B O 1
ATOM 1755 N N . ARG B 1 45 ? -2.199 -13.531 -16.734 1 96.19 45 ARG B N 1
ATOM 1756 C CA . ARG B 1 45 ? -2.525 -14.898 -16.328 1 96.19 45 ARG B CA 1
ATOM 1757 C C . ARG B 1 45 ? -1.881 -15.914 -17.25 1 96.19 45 ARG B C 1
ATOM 1759 O O . ARG B 1 45 ? -1.377 -16.953 -16.797 1 96.19 45 ARG B O 1
ATOM 1766 N N . HIS B 1 46 ? -1.91 -15.617 -18.5 1 93.69 46 HIS B N 1
ATOM 1767 C CA . HIS B 1 46 ? -1.285 -16.5 -19.469 1 93.69 46 HIS B CA 1
ATOM 1768 C C . HIS B 1 46 ? 0.229 -16.531 -19.297 1 93.69 46 HIS B C 1
ATOM 1770 O O . HIS B 1 46 ? 0.827 -17.609 -19.25 1 93.69 46 HIS B O 1
ATOM 1776 N N . GLU B 1 47 ? 0.818 -15.406 -19.141 1 92.25 47 GLU B N 1
ATOM 1777 C CA . GLU B 1 47 ? 2.27 -15.289 -19.047 1 92.25 47 GLU B CA 1
ATOM 1778 C C . GLU B 1 47 ? 2.791 -15.938 -17.766 1 92.25 47 GLU B C 1
ATOM 1780 O O . GLU B 1 47 ? 3.889 -16.5 -17.766 1 92.25 47 GLU B O 1
ATOM 1785 N N . LEU B 1 48 ? 1.986 -15.938 -16.703 1 94.31 48 LEU B N 1
ATOM 1786 C CA . LEU B 1 48 ? 2.434 -16.422 -15.398 1 94.31 48 LEU B CA 1
ATOM 1787 C C . LEU B 1 48 ? 1.82 -17.781 -15.078 1 94.31 48 LEU B C 1
ATOM 1789 O O . LEU B 1 48 ? 2.002 -18.297 -13.977 1 94.31 48 LEU B O 1
ATOM 1793 N N . ASP B 1 49 ? 1.041 -18.297 -15.992 1 92.19 49 ASP B N 1
ATOM 1794 C CA . ASP B 1 49 ? 0.411 -19.609 -15.836 1 92.19 49 ASP B CA 1
ATOM 1795 C C . ASP B 1 49 ? -0.49 -19.641 -14.602 1 92.19 49 ASP B C 1
ATOM 1797 O O . ASP B 1 49 ? -0.329 -20.5 -13.734 1 92.19 49 ASP B O 1
ATOM 1801 N N . ILE B 1 50 ? -1.345 -18.672 -14.602 1 95.56 50 ILE B N 1
ATOM 1802 C CA . ILE B 1 50 ? -2.318 -18.562 -13.523 1 95.56 50 ILE B CA 1
ATOM 1803 C C . ILE B 1 50 ? -3.703 -18.938 -14.031 1 95.56 50 ILE B C 1
ATOM 1805 O O . ILE B 1 50 ? -4.375 -18.141 -14.688 1 95.56 50 ILE B O 1
ATOM 1809 N N . ASN B 1 51 ? -4.117 -20.188 -13.719 1 95.12 51 ASN B N 1
ATOM 1810 C CA . ASN B 1 51 ? -5.496 -20.562 -14.008 1 95.12 51 ASN B CA 1
ATOM 1811 C C . ASN B 1 51 ? -6.445 -20.109 -12.906 1 95.12 51 ASN B C 1
ATOM 1813 O O . ASN B 1 51 ? -6.027 -19.438 -11.961 1 95.12 51 ASN B O 1
ATOM 1817 N N . ALA B 1 52 ? -7.668 -20.453 -12.969 1 96.94 52 ALA B N 1
ATOM 1818 C CA . ALA B 1 52 ? -8.68 -19.969 -12.039 1 96.94 52 ALA B CA 1
ATOM 1819 C C . ALA B 1 52 ? -8.422 -20.484 -10.625 1 96.94 52 ALA B C 1
ATOM 1821 O O . ALA B 1 52 ? -8.609 -19.75 -9.648 1 96.94 52 ALA B O 1
ATOM 1822 N N . ASP B 1 53 ? -7.992 -21.688 -10.523 1 95.88 53 ASP B N 1
ATOM 1823 C CA . ASP B 1 53 ? -7.695 -22.266 -9.219 1 95.88 53 ASP B CA 1
ATOM 1824 C C . ASP B 1 53 ? -6.559 -21.516 -8.523 1 95.88 53 ASP B C 1
ATOM 1826 O O . ASP B 1 53 ? -6.656 -21.203 -7.336 1 95.88 53 ASP B O 1
ATOM 1830 N N . ARG B 1 54 ? -5.531 -21.234 -9.289 1 95.25 54 ARG B N 1
ATOM 1831 C CA . ARG B 1 54 ? -4.402 -20.5 -8.734 1 95.25 54 ARG B CA 1
ATOM 1832 C C . ARG B 1 54 ? -4.785 -19.062 -8.43 1 95.25 54 ARG B C 1
ATOM 1834 O O . ARG B 1 54 ? -4.375 -18.5 -7.41 1 95.25 54 ARG B O 1
ATOM 1841 N N . ALA B 1 55 ? -5.59 -18.5 -9.273 1 97.69 55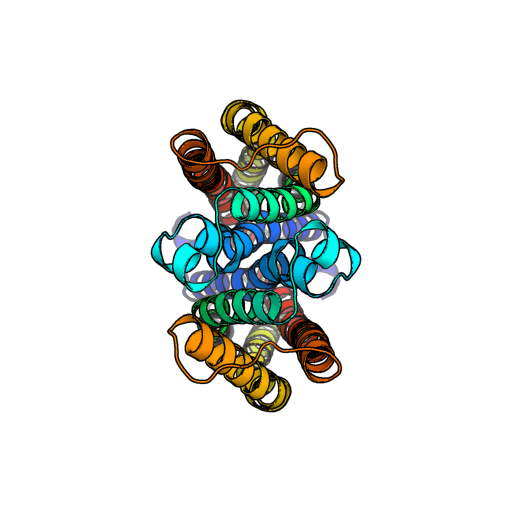 ALA B N 1
ATOM 1842 C CA . ALA B 1 55 ? -6.016 -17.125 -9.102 1 97.69 55 ALA B CA 1
ATOM 1843 C C . ALA B 1 55 ? -6.781 -16.938 -7.793 1 97.69 55 ALA B C 1
ATOM 1845 O O . ALA B 1 55 ? -6.523 -16 -7.035 1 97.69 55 ALA B O 1
ATOM 1846 N N . VAL B 1 56 ? -7.688 -17.828 -7.551 1 97.88 56 VAL B N 1
ATOM 1847 C CA . VAL B 1 56 ? -8.516 -17.672 -6.359 1 97.88 56 VAL B CA 1
ATOM 1848 C C . VAL B 1 56 ? -7.684 -17.953 -5.113 1 97.88 56 VAL B C 1
ATOM 1850 O O . VAL B 1 56 ? -7.906 -17.344 -4.062 1 97.88 56 VAL B O 1
ATOM 1853 N N . GLY B 1 57 ? -6.691 -18.828 -5.195 1 97 57 GLY B N 1
ATOM 1854 C CA . GLY B 1 57 ? -5.773 -19.047 -4.09 1 97 57 GLY B CA 1
ATOM 1855 C C . GLY B 1 57 ? -4.93 -17.828 -3.768 1 97 57 GLY B C 1
ATOM 1856 O O . GLY B 1 57 ? -4.789 -17.453 -2.602 1 97 57 GLY B O 1
ATOM 1857 N N . LEU B 1 58 ? -4.352 -17.219 -4.801 1 97.94 58 LEU B N 1
ATOM 1858 C CA . LEU B 1 58 ? -3.559 -16.016 -4.637 1 97.94 58 LEU B CA 1
ATOM 1859 C C . LEU B 1 58 ? -4.402 -14.883 -4.055 1 97.94 58 LEU B C 1
ATOM 1861 O O . LEU B 1 58 ? -3.973 -14.195 -3.127 1 97.94 58 LEU B O 1
ATOM 1865 N N . TRP B 1 59 ? -5.59 -14.734 -4.578 1 98.5 59 TRP B N 1
ATOM 1866 C CA . TRP B 1 59 ? -6.496 -13.688 -4.117 1 98.5 59 TRP B CA 1
ATOM 1867 C C . TRP B 1 59 ? -6.855 -13.891 -2.648 1 98.5 59 TRP B C 1
ATOM 1869 O O . TRP B 1 59 ? -6.809 -12.945 -1.855 1 98.5 59 TRP B O 1
ATOM 1879 N N . ALA B 1 60 ? -7.242 -15.086 -2.301 1 98.25 60 ALA B N 1
ATOM 1880 C CA . ALA B 1 60 ? -7.688 -15.367 -0.938 1 98.25 60 ALA B CA 1
ATOM 1881 C C . ALA B 1 60 ? -6.574 -15.102 0.07 1 98.25 60 ALA B C 1
ATOM 1883 O O . ALA B 1 60 ? -6.816 -14.539 1.141 1 98.25 60 ALA B O 1
ATOM 1884 N N . CYS B 1 61 ? -5.395 -15.508 -0.291 1 97.25 61 CYS B N 1
ATOM 1885 C CA . CYS B 1 61 ? -4.25 -15.242 0.578 1 97.25 61 CYS B CA 1
ATOM 1886 C C . CYS B 1 61 ? -4.051 -13.75 0.775 1 97.25 61 CYS B C 1
ATOM 1888 O O . CYS B 1 61 ? -3.881 -13.281 1.903 1 97.25 61 CYS B O 1
ATOM 1890 N N . MET B 1 62 ? -4.051 -12.984 -0.309 1 97.94 62 MET B N 1
ATOM 1891 C CA . MET B 1 62 ? -3.914 -11.531 -0.236 1 97.94 62 MET B CA 1
ATOM 1892 C C . MET B 1 62 ? -5.043 -10.922 0.586 1 97.94 62 MET B C 1
ATOM 1894 O O . MET B 1 62 ? -4.801 -10.07 1.446 1 97.94 62 MET B O 1
ATOM 1898 N N . TYR B 1 63 ? -6.285 -11.359 0.278 1 98.25 63 TYR B N 1
ATOM 1899 C CA . TYR B 1 63 ? -7.465 -10.812 0.94 1 98.25 63 TYR B CA 1
ATOM 1900 C C . TYR B 1 63 ? -7.398 -11.039 2.445 1 98.25 63 TYR B C 1
ATOM 1902 O O . TYR B 1 63 ? -7.652 -10.125 3.229 1 98.25 63 TYR B O 1
ATOM 1910 N N . GLU B 1 64 ? -7.082 -12.203 2.889 1 97.06 64 GLU B N 1
ATOM 1911 C CA . GLU B 1 64 ? -7.059 -12.547 4.305 1 97.06 64 GLU B CA 1
ATOM 1912 C C . GLU B 1 64 ? -5.977 -11.766 5.047 1 97.06 64 GLU B C 1
ATOM 1914 O O . GLU B 1 64 ? -6.207 -11.273 6.152 1 97.06 64 GLU B O 1
ATOM 1919 N N . ASN B 1 65 ? -4.879 -11.648 4.457 1 96.06 65 ASN B N 1
ATOM 1920 C CA . ASN B 1 65 ? -3.826 -10.844 5.062 1 96.06 65 ASN B CA 1
ATOM 1921 C C . ASN B 1 65 ? -4.191 -9.359 5.074 1 96.06 65 ASN B C 1
ATOM 1923 O O . ASN B 1 65 ? -3.934 -8.656 6.055 1 96.06 65 ASN B O 1
ATOM 1927 N N . GLY B 1 66 ? -4.75 -8.867 3.965 1 96.62 66 GLY B N 1
ATOM 1928 C CA . GLY B 1 66 ? -5.203 -7.484 3.895 1 96.62 66 GLY B CA 1
ATOM 1929 C C . GLY B 1 66 ? -6.277 -7.156 4.914 1 96.62 66 GLY B C 1
ATOM 1930 O O . GLY B 1 66 ? -6.223 -6.113 5.566 1 96.62 66 GLY B O 1
ATOM 1931 N N . ALA B 1 67 ? -7.246 -8.07 5.09 1 96.19 67 ALA B N 1
ATOM 1932 C CA . ALA B 1 67 ? -8.352 -7.863 6.027 1 96.19 67 ALA B CA 1
ATOM 1933 C C . ALA B 1 67 ? -7.832 -7.68 7.453 1 96.19 67 ALA B C 1
ATOM 1935 O O . ALA B 1 67 ? -8.359 -6.859 8.211 1 96.19 67 ALA B O 1
ATOM 1936 N N . LEU B 1 68 ? -6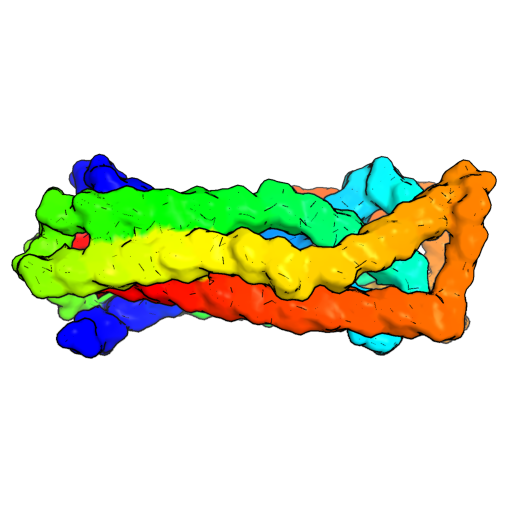.777 -8.383 7.805 1 95.5 68 LEU B N 1
ATOM 1937 C CA . LEU B 1 68 ? -6.195 -8.328 9.141 1 95.5 68 LEU B CA 1
ATOM 1938 C C . LEU B 1 68 ? -5.477 -7.004 9.367 1 95.5 68 LEU B C 1
ATOM 1940 O O . LEU B 1 68 ? -5.297 -6.574 10.508 1 95.5 68 LEU B O 1
ATOM 1944 N N . GLN B 1 69 ? -5.109 -6.371 8.32 1 96.5 69 GLN B N 1
ATOM 1945 C CA . GLN B 1 69 ? -4.312 -5.156 8.445 1 96.5 69 GLN B CA 1
ATOM 1946 C C . GLN B 1 69 ? -5.156 -3.912 8.195 1 96.5 69 GLN B C 1
ATOM 1948 O O . GLN B 1 69 ? -5.074 -2.939 8.945 1 96.5 69 GLN B O 1
ATOM 1953 N N . PHE B 1 70 ? -6.039 -3.926 7.223 1 97 70 PHE B N 1
ATOM 1954 C CA . PHE B 1 70 ? -6.703 -2.709 6.77 1 97 70 PHE B CA 1
ATOM 1955 C C . PHE B 1 70 ? -7.984 -2.463 7.562 1 97 70 PHE B C 1
ATOM 1957 O O . PHE B 1 70 ? -8.336 -1.316 7.848 1 97 70 PHE B O 1
ATOM 1964 N N . ALA B 1 71 ? -8.727 -3.537 7.961 1 95.5 71 ALA B N 1
ATOM 1965 C CA . ALA B 1 71 ? -9.953 -3.34 8.734 1 95.5 71 ALA B CA 1
ATOM 1966 C C . ALA B 1 71 ? -9.656 -2.627 10.055 1 95.5 71 ALA B C 1
ATOM 1968 O O . ALA B 1 71 ? -10.266 -1.597 10.352 1 95.5 71 ALA B O 1
ATOM 1969 N N . PRO B 1 72 ? -8.688 -3.021 10.836 1 97.62 72 PRO B N 1
ATOM 1970 C CA . PRO B 1 72 ? -8.398 -2.32 12.086 1 97.62 72 PRO B CA 1
ATOM 1971 C C . PRO B 1 72 ? -7.941 -0.88 11.867 1 97.62 72 PRO B C 1
ATOM 1973 O O . PRO B 1 72 ? -8.234 -0.003 12.68 1 97.62 72 PRO B O 1
ATOM 1976 N N . THR B 1 73 ? -7.211 -0.646 10.812 1 98 73 THR B N 1
ATOM 1977 C CA . THR B 1 73 ? -6.703 0.703 10.586 1 98 73 THR B CA 1
ATOM 1978 C C . THR B 1 73 ? -7.848 1.68 10.336 1 98 73 THR B C 1
ATOM 1980 O O . THR B 1 73 ? -7.758 2.855 10.695 1 98 73 THR B O 1
ATOM 1983 N N . SER B 1 74 ? -8.922 1.17 9.664 1 98.12 74 SER B N 1
ATOM 1984 C CA . SER B 1 74 ? -10.07 2.051 9.461 1 98.12 74 SER B CA 1
ATOM 1985 C C . SER B 1 74 ? -10.727 2.424 10.781 1 98.12 74 SER B C 1
ATOM 1987 O O . SER B 1 74 ? -11.164 3.561 10.969 1 98.12 74 SER B O 1
ATOM 1989 N N . ILE B 1 75 ? -10.766 1.567 11.758 1 98.25 75 ILE B N 1
ATOM 1990 C CA . ILE B 1 75 ? -11.344 1.81 13.078 1 98.25 75 ILE B CA 1
ATOM 1991 C C . ILE B 1 75 ? -10.453 2.764 13.867 1 98.25 75 ILE B C 1
ATOM 1993 O O . ILE B 1 75 ? -10.938 3.709 14.492 1 98.25 75 ILE B O 1
ATOM 1997 N N . VAL B 1 76 ? -9.148 2.514 13.836 1 98.62 76 VAL B N 1
ATOM 1998 C CA . VAL B 1 76 ? -8.195 3.379 14.516 1 98.62 76 VAL B CA 1
ATOM 1999 C C . VAL B 1 76 ? -8.328 4.809 13.992 1 98.62 76 VAL B C 1
ATOM 2001 O O . VAL B 1 76 ? -8.336 5.762 14.773 1 98.62 76 VAL B O 1
ATOM 2004 N N . SER B 1 77 ? -8.422 4.941 12.656 1 98.75 77 SER B N 1
ATOM 2005 C CA . SER B 1 77 ? -8.578 6.27 12.07 1 98.75 77 SER B CA 1
ATOM 2006 C C . SER B 1 77 ? -9.867 6.934 12.547 1 98.75 77 SER B C 1
ATOM 2008 O O . SER B 1 77 ? -9.883 8.125 12.852 1 98.75 77 SER B O 1
ATOM 2010 N N . ALA B 1 78 ? -10.953 6.16 12.555 1 98.75 78 ALA B N 1
ATOM 2011 C CA . ALA B 1 78 ? -12.242 6.703 12.977 1 98.75 78 ALA B CA 1
ATOM 2012 C C . ALA B 1 78 ? -12.164 7.262 14.398 1 98.75 78 ALA B C 1
ATOM 2014 O O . ALA B 1 78 ? -12.57 8.398 14.648 1 98.75 78 ALA B O 1
ATOM 2015 N N . VAL B 1 79 ? -11.578 6.504 15.273 1 98.75 79 VAL B N 1
ATOM 2016 C CA . VAL B 1 79 ? -11.484 6.895 16.688 1 98.75 79 VAL B CA 1
ATOM 2017 C C . VAL B 1 79 ? -10.516 8.062 16.828 1 98.75 79 VAL B C 1
ATOM 2019 O O . VAL B 1 79 ? -10.805 9.039 17.531 1 98.75 79 VAL B O 1
ATOM 2022 N N . ALA B 1 80 ? -9.391 8.008 16.188 1 98.75 80 ALA B N 1
ATOM 2023 C CA . ALA B 1 80 ? -8.375 9.055 16.281 1 98.75 80 ALA B CA 1
ATOM 2024 C C . ALA B 1 80 ? -8.922 10.391 15.789 1 98.75 80 ALA B C 1
ATOM 2026 O O . ALA B 1 80 ? -8.742 11.414 16.453 1 98.75 80 ALA B O 1
ATOM 2027 N N . PHE B 1 81 ? -9.594 10.391 14.656 1 98.62 81 PHE B N 1
ATOM 2028 C CA . PHE B 1 81 ? -10.125 11.641 14.109 1 98.62 81 PHE B CA 1
ATOM 2029 C C . PHE B 1 81 ? -11.258 12.164 14.984 1 98.62 81 PHE B C 1
ATOM 2031 O O . PHE B 1 81 ? -11.445 13.375 15.109 1 98.62 81 PHE B O 1
ATOM 2038 N N . LEU B 1 82 ? -12.031 11.273 15.609 1 98.62 82 LEU B N 1
ATOM 2039 C CA . LEU B 1 82 ? -13.055 11.703 16.562 1 98.62 82 LEU B CA 1
ATOM 2040 C C . LEU B 1 82 ? -12.422 12.422 17.75 1 98.62 82 LEU B C 1
ATOM 2042 O O . LEU B 1 82 ? -12.883 13.492 18.156 1 98.62 82 LEU B O 1
ATOM 2046 N N . VAL B 1 83 ? -11.406 11.836 18.297 1 97.94 83 VAL B N 1
ATOM 2047 C CA . VAL B 1 83 ? -10.695 12.43 19.422 1 97.94 83 VAL B CA 1
ATOM 2048 C C . VAL B 1 83 ? -10.094 13.766 19.016 1 97.94 83 VAL B C 1
ATOM 2050 O O . VAL B 1 83 ? -10.188 14.75 19.75 1 97.94 83 VAL B O 1
ATOM 2053 N N . ALA B 1 84 ? -9.492 13.828 17.875 1 97 84 ALA B N 1
ATOM 2054 C CA . ALA B 1 84 ? -8.914 15.07 17.375 1 97 84 ALA B CA 1
ATOM 2055 C C . ALA B 1 84 ? -9.984 16.156 17.234 1 97 84 ALA B C 1
ATOM 2057 O O . ALA B 1 84 ? -9.742 17.312 17.562 1 97 84 ALA B O 1
ATOM 2058 N N . SER B 1 85 ? -11.094 15.734 16.703 1 97.44 85 SER B N 1
ATOM 2059 C CA . SER B 1 85 ? -12.195 16.688 16.578 1 97.44 85 SER B CA 1
ATOM 2060 C C . SER B 1 85 ? -12.586 17.281 17.922 1 97.44 85 SER B C 1
ATOM 2062 O O . SER B 1 85 ? -12.75 18.484 18.062 1 97.44 85 SER B O 1
ATOM 2064 N N . HIS B 1 86 ? -12.625 16.516 18.938 1 96 86 HIS B N 1
ATOM 2065 C CA . HIS B 1 86 ? -13.078 16.922 20.266 1 96 86 HIS B CA 1
ATOM 2066 C C . HIS B 1 86 ? -12 17.734 20.984 1 96 86 HIS B C 1
ATOM 2068 O O . HIS B 1 86 ? -12.312 18.562 21.844 1 96 86 HIS B O 1
ATOM 2074 N N . THR B 1 87 ? -10.844 17.484 20.672 1 94.06 87 THR B N 1
ATOM 2075 C CA . THR B 1 87 ? -9.758 18.172 21.375 1 94.06 87 THR B CA 1
ATOM 2076 C C . THR B 1 87 ? -9.289 19.391 20.594 1 94.06 87 THR B C 1
ATOM 2078 O O . THR B 1 87 ? -8.328 20.047 20.984 1 94.06 87 THR B O 1
ATOM 2081 N N . SER B 1 88 ? -9.945 19.672 19.531 1 91.19 88 SER B N 1
ATOM 2082 C CA . SER B 1 88 ? -9.539 20.812 18.703 1 91.19 88 SER B CA 1
ATOM 2083 C C . SER B 1 88 ? -9.789 22.125 19.422 1 91.19 88 SER B C 1
ATOM 2085 O O . SER B 1 88 ? -9.07 23.109 19.203 1 91.19 88 SER B O 1
ATOM 2087 N N . SER B 1 89 ? -10.766 22.266 20.25 1 87 89 SER B N 1
ATOM 2088 C CA . SER B 1 89 ? -11.125 23.5 20.953 1 87 89 SER B CA 1
ATOM 2089 C C . SER B 1 89 ? -10.023 23.938 21.922 1 87 89 SER B C 1
ATOM 2091 O O . SER B 1 89 ? -9.828 25.125 22.156 1 87 89 SER B O 1
ATOM 2093 N N . GLY B 1 90 ? -9.281 23.062 22.391 1 78.81 90 GLY B N 1
ATOM 2094 C CA . GLY B 1 90 ? -8.234 23.391 23.344 1 78.81 90 GLY B CA 1
ATOM 2095 C C . GLY B 1 90 ? -6.871 23.547 22.703 1 78.81 90 GLY B C 1
ATOM 2096 O O . GLY B 1 90 ? -5.871 23.75 23.391 1 78.81 90 GLY B O 1
ATOM 2097 N N . SER B 1 91 ? -6.898 23.625 21.438 1 79.12 91 SER B N 1
ATOM 2098 C CA . SER B 1 91 ? -5.609 23.656 20.766 1 79.12 91 SER B CA 1
ATOM 2099 C C . SER B 1 91 ? -5.188 25.078 20.438 1 79.12 91 SER B C 1
ATOM 2101 O O . SER B 1 91 ? -6.004 25.891 19.969 1 79.12 91 SER B O 1
ATOM 2103 N N . ALA B 1 92 ? -3.986 25.438 20.766 1 76.69 92 ALA B N 1
ATOM 2104 C CA . ALA B 1 92 ? -3.439 26.766 20.484 1 76.69 92 ALA B CA 1
ATOM 2105 C C . ALA B 1 92 ? -3.041 26.891 19.016 1 76.69 92 ALA B C 1
ATOM 2107 O O . ALA B 1 92 ? -2.537 27.938 18.609 1 76.69 92 ALA B O 1
ATOM 2108 N N . ARG B 1 93 ? -3.334 25.906 18.328 1 77.88 93 ARG B N 1
ATOM 2109 C CA . ARG B 1 93 ? -2.916 25.844 16.922 1 77.88 93 ARG B CA 1
ATOM 2110 C C . ARG B 1 93 ? -3.727 26.812 16.062 1 77.88 93 ARG B C 1
ATOM 2112 O O . ARG B 1 93 ? -3.223 27.344 15.078 1 77.88 93 ARG B O 1
ATOM 2119 N N . PHE B 1 94 ? -4.863 27.047 16.531 1 83.25 94 PHE B N 1
ATOM 2120 C CA . PHE B 1 94 ? -5.773 27.797 15.664 1 83.25 94 PHE B CA 1
ATOM 2121 C C . PHE B 1 94 ? -5.777 29.281 16.016 1 83.25 94 PHE B C 1
ATOM 2123 O O . PHE B 1 94 ? -5.93 29.641 17.188 1 83.25 94 PHE B O 1
ATOM 2130 N N . ALA B 1 95 ? -5.645 30.031 14.992 1 77.56 95 ALA B N 1
ATOM 2131 C CA . ALA B 1 95 ? -5.59 31.469 15.18 1 77.56 95 ALA B CA 1
ATOM 2132 C C . ALA B 1 95 ? -6.969 32.031 15.516 1 77.56 95 ALA B C 1
ATOM 2134 O O . ALA B 1 95 ? -7.082 33.031 16.219 1 77.56 95 ALA B O 1
ATOM 2135 N N . THR B 1 96 ? -7.953 31.422 14.984 1 85.19 96 THR B N 1
ATOM 2136 C CA . THR B 1 96 ? -9.305 31.922 15.203 1 85.19 96 THR B CA 1
ATOM 2137 C C . THR B 1 96 ? -10.25 30.781 15.562 1 85.19 96 THR B C 1
ATOM 2139 O O . THR B 1 96 ? -9.984 29.625 15.234 1 85.19 96 THR B O 1
ATOM 2142 N N . VAL B 1 97 ? -11.359 31.141 16.109 1 89.38 97 VAL B N 1
ATOM 2143 C CA . VAL B 1 97 ? -12.406 30.188 16.469 1 89.38 97 VAL B CA 1
ATOM 2144 C C . VAL B 1 97 ? -13.016 29.594 15.195 1 89.38 97 VAL B C 1
ATOM 2146 O O . VAL B 1 97 ? -13.383 28.422 15.164 1 89.38 97 VAL B O 1
ATOM 2149 N N . ALA B 1 98 ? -13.039 30.344 14.18 1 89.81 98 ALA B N 1
ATOM 2150 C CA . ALA B 1 98 ? -13.578 29.891 12.898 1 89.81 98 ALA B CA 1
ATOM 2151 C C . ALA B 1 98 ? -12.727 28.766 12.312 1 89.81 98 ALA B C 1
ATOM 2153 O O . ALA B 1 98 ? -13.266 27.781 11.82 1 89.81 98 ALA B O 1
ATOM 2154 N N . HIS B 1 99 ? -11.469 28.922 12.414 1 88.94 99 HIS B N 1
ATOM 2155 C CA . HIS B 1 99 ? -10.562 27.891 11.914 1 88.94 99 HIS B CA 1
ATOM 2156 C C . HIS B 1 99 ? -10.656 26.625 12.758 1 88.94 99 HIS B C 1
ATOM 2158 O O . HIS B 1 99 ? -10.602 25.516 12.219 1 88.94 99 HIS B O 1
ATOM 2164 N N . GLN B 1 100 ? -10.805 26.859 13.961 1 91.69 100 GLN B N 1
ATOM 2165 C CA . GLN B 1 100 ? -10.953 25.719 14.875 1 91.69 100 GLN B CA 1
ATOM 2166 C C . GLN B 1 100 ? -12.227 24.938 14.57 1 91.69 100 GLN B C 1
ATOM 2168 O O . GLN B 1 100 ? -12.203 23.703 14.508 1 91.69 100 GLN B O 1
ATOM 2173 N N . LYS B 1 101 ? -13.312 25.625 14.422 1 94.69 101 LYS B N 1
ATOM 2174 C CA . LYS B 1 101 ? -14.586 24.969 14.125 1 94.69 101 LYS B CA 1
ATOM 2175 C C . LYS B 1 101 ? -14.539 24.25 12.789 1 94.69 101 LYS B C 1
ATOM 2177 O O . LYS B 1 101 ? -15.094 23.156 12.641 1 94.69 101 LYS B O 1
ATOM 2182 N N . LEU B 1 102 ? -13.891 24.828 11.844 1 94.38 102 LEU B N 1
ATOM 2183 C CA . LEU B 1 102 ? -13.727 24.188 10.547 1 94.38 102 LEU B CA 1
ATOM 2184 C C . LEU B 1 102 ? -12.938 22.891 10.672 1 94.38 102 LEU B C 1
ATOM 2186 O O . LEU B 1 102 ? -13.352 21.844 10.164 1 94.38 102 LEU B O 1
ATOM 2190 N N . ALA B 1 103 ? -11.844 22.984 11.359 1 94.06 103 ALA B N 1
ATOM 2191 C CA . ALA B 1 103 ? -11.023 21.797 11.57 1 94.06 103 ALA B CA 1
ATOM 2192 C C . ALA B 1 103 ? -11.805 20.703 12.289 1 94.06 103 ALA B C 1
ATOM 2194 O O . ALA B 1 103 ? -11.734 19.531 11.914 1 94.06 103 ALA B O 1
ATOM 2195 N N . SER B 1 104 ? -12.523 21.109 13.25 1 97 104 SER B N 1
ATOM 2196 C CA . SER B 1 104 ? -13.32 20.156 14.016 1 97 104 SER B CA 1
ATOM 2197 C C . SER B 1 104 ? -14.336 19.453 13.125 1 97 104 SER B C 1
ATOM 2199 O O . SER B 1 104 ? -14.5 18.234 13.203 1 97 104 SER B O 1
ATOM 2201 N N . ARG B 1 105 ? -14.969 20.125 12.242 1 97.94 105 ARG B N 1
ATOM 2202 C CA . ARG B 1 105 ? -15.969 19.562 11.344 1 97.94 105 ARG B CA 1
ATOM 2203 C C . ARG B 1 105 ? -15.32 18.625 10.328 1 97.94 105 ARG B C 1
ATOM 2205 O O . ARG B 1 105 ? -15.875 17.578 9.992 1 97.94 105 ARG B O 1
ATOM 2212 N N . LEU B 1 106 ? -14.203 19.062 9.828 1 98.12 106 LEU B N 1
ATOM 2213 C CA . LEU B 1 106 ? -13.477 18.219 8.883 1 98.12 106 LEU B CA 1
ATOM 2214 C C . LEU B 1 106 ? -13.062 16.906 9.531 1 98.12 106 LEU B C 1
ATOM 2216 O O .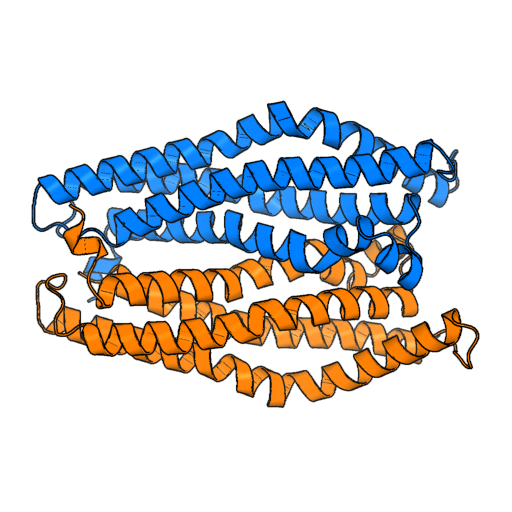 LEU B 1 106 ? -13.219 15.836 8.938 1 98.12 106 LEU B O 1
ATOM 2220 N N . LEU B 1 107 ? -12.641 17.016 10.734 1 98.38 107 LEU B N 1
ATOM 2221 C CA . LEU B 1 107 ? -12.172 15.844 11.453 1 98.38 107 LEU B CA 1
ATOM 2222 C C . LEU B 1 107 ? -13.336 14.93 11.82 1 98.38 107 LEU B C 1
ATOM 2224 O O . LEU B 1 107 ? -13.211 13.703 11.766 1 98.38 107 LEU B O 1
ATOM 2228 N N . LEU B 1 108 ? -14.398 15.5 12.188 1 98.69 108 LEU B N 1
ATOM 2229 C CA . LEU B 1 108 ? -15.586 14.695 12.453 1 98.69 108 LEU B CA 1
ATOM 2230 C C . LEU B 1 108 ? -16.047 13.984 11.188 1 98.69 108 LEU B C 1
ATOM 2232 O O . LEU B 1 108 ? -16.422 12.812 11.227 1 98.69 108 LEU B O 1
ATOM 2236 N N . SER B 1 109 ? -16.062 14.664 10.102 1 98.81 109 SER B N 1
ATOM 2237 C CA . SER B 1 109 ? -16.422 14.062 8.82 1 98.81 109 SER B CA 1
ATOM 2238 C C . SER B 1 109 ? -15.477 12.938 8.445 1 98.81 109 SER B C 1
ATOM 2240 O O . SER B 1 109 ? -15.898 11.891 7.953 1 98.81 109 SER B O 1
ATOM 2242 N N . ALA B 1 110 ? -14.172 13.164 8.672 1 98.81 110 ALA B N 1
ATOM 2243 C CA . ALA B 1 110 ? -13.188 12.117 8.43 1 98.81 110 ALA B CA 1
ATOM 2244 C C . ALA B 1 110 ? -13.477 10.883 9.281 1 98.81 110 ALA B C 1
ATOM 2246 O O . ALA B 1 110 ? -13.375 9.758 8.797 1 98.81 110 ALA B O 1
ATOM 2247 N N . SER B 1 111 ? -13.836 11.148 10.484 1 98.88 111 SER B N 1
ATOM 2248 C CA . SER B 1 111 ? -14.164 10.062 11.406 1 98.88 111 SER B CA 1
ATOM 2249 C C . SER B 1 111 ? -15.352 9.25 10.898 1 98.88 111 SER B C 1
ATOM 2251 O O . SER B 1 111 ? -15.289 8.023 10.844 1 98.88 111 SER B O 1
ATOM 2253 N N . VAL B 1 112 ? -16.375 9.891 10.453 1 98.81 112 VAL B N 1
ATOM 2254 C CA . VAL B 1 112 ? -17.594 9.242 9.977 1 98.81 112 VAL B CA 1
ATOM 2255 C C . VAL B 1 112 ? -17.297 8.477 8.695 1 98.81 112 VAL B C 1
ATOM 2257 O O . VAL B 1 112 ? -17.766 7.34 8.523 1 98.81 112 VAL B O 1
ATOM 2260 N N . CYS B 1 113 ? -16.531 9.062 7.801 1 98.75 113 CYS B N 1
ATOM 2261 C CA . CYS B 1 113 ? -16.156 8.391 6.566 1 98.75 113 CYS B CA 1
ATOM 2262 C C . CYS B 1 113 ? -15.359 7.125 6.863 1 98.75 113 CYS B C 1
ATOM 2264 O O . CYS B 1 113 ? -15.609 6.074 6.266 1 98.75 113 CYS B O 1
ATOM 2266 N N . SER B 1 114 ? -14.445 7.242 7.785 1 98.81 114 SER B N 1
ATOM 2267 C CA . SER B 1 114 ? -13.633 6.082 8.133 1 98.81 114 SER B CA 1
ATOM 2268 C C . SER B 1 114 ? -14.477 4.969 8.734 1 98.81 114 SER B C 1
ATOM 2270 O O . SER B 1 114 ? -14.266 3.791 8.438 1 98.81 114 SER B O 1
ATOM 2272 N N . LEU B 1 115 ? -15.383 5.312 9.555 1 98.38 115 LEU B N 1
ATOM 2273 C CA . LEU B 1 115 ? -16.25 4.336 10.203 1 98.38 115 LEU B CA 1
ATOM 2274 C C . LEU B 1 115 ? -17.141 3.643 9.188 1 98.38 115 LEU B C 1
ATOM 2276 O O . LEU B 1 115 ? -17.5 2.473 9.352 1 98.38 115 LEU B O 1
ATOM 2280 N N . ALA B 1 116 ? -17.469 4.285 8.078 1 98.56 116 ALA B N 1
ATOM 2281 C CA . ALA B 1 116 ? -18.391 3.779 7.059 1 98.56 116 ALA B CA 1
ATOM 2282 C C . ALA B 1 116 ? -17.75 2.641 6.27 1 98.56 116 ALA B C 1
ATOM 2284 O O . ALA B 1 116 ? -18.438 1.898 5.566 1 98.56 116 ALA B O 1
ATOM 2285 N N . ILE B 1 117 ? -16.484 2.498 6.383 1 98.38 117 ILE B N 1
ATOM 2286 C CA . ILE B 1 117 ? -15.75 1.502 5.609 1 98.38 117 ILE B CA 1
ATOM 2287 C C . ILE B 1 117 ? -16.172 0.1 6.035 1 98.38 117 ILE B C 1
ATOM 2289 O O . ILE B 1 117 ? -16.375 -0.776 5.191 1 98.38 117 ILE B O 1
ATOM 2293 N N . VAL B 1 118 ? -16.375 -0.091 7.316 1 97.38 118 VAL B N 1
ATOM 2294 C CA . VAL B 1 118 ? -16.688 -1.412 7.852 1 97.38 118 VAL B CA 1
ATOM 2295 C C . VAL B 1 118 ? -18.078 -1.85 7.371 1 97.38 118 VAL B C 1
ATOM 2297 O O . VAL B 1 118 ? -18.219 -2.916 6.77 1 97.38 118 VAL B O 1
ATOM 2300 N N . PRO B 1 119 ? -19.078 -1.044 7.523 1 97.5 119 PRO B N 1
ATOM 2301 C CA . PRO B 1 119 ? -20.375 -1.473 7.012 1 97.5 119 PRO B CA 1
ATOM 2302 C C . PRO B 1 119 ? -20.406 -1.58 5.488 1 97.5 119 PRO B C 1
ATOM 2304 O O . PRO B 1 119 ? -21.109 -2.428 4.938 1 97.5 119 PRO B O 1
ATOM 2307 N N . PHE B 1 120 ? -19.719 -0.752 4.773 1 98.19 120 PHE B N 1
ATOM 2308 C CA . PHE B 1 120 ? -19.594 -0.898 3.328 1 98.19 120 PHE B CA 1
ATOM 2309 C C . PHE B 1 120 ? -19.078 -2.281 2.967 1 98.19 120 PHE B C 1
ATOM 2311 O O . PHE B 1 120 ? -19.594 -2.934 2.062 1 98.19 120 PHE B O 1
ATOM 2318 N N . THR B 1 121 ? -18.062 -2.717 3.68 1 97.62 121 THR B N 1
ATOM 2319 C CA . THR B 1 121 ? -17.438 -4.012 3.402 1 97.62 121 THR B CA 1
ATOM 2320 C C . THR B 1 121 ? -18.422 -5.145 3.676 1 97.62 121 THR B C 1
ATOM 2322 O O . THR B 1 121 ? -18.578 -6.051 2.854 1 97.62 121 THR B O 1
ATOM 2325 N N . ILE B 1 122 ? -19.141 -5.062 4.746 1 97.31 122 ILE B N 1
ATOM 2326 C CA . ILE B 1 122 ? -20.047 -6.129 5.164 1 97.31 122 ILE B CA 1
ATOM 2327 C C . ILE B 1 122 ? -21.266 -6.164 4.234 1 97.31 122 ILE B C 1
ATOM 2329 O O . ILE B 1 122 ? -21.672 -7.23 3.764 1 97.31 122 ILE B O 1
ATOM 2333 N N . LEU B 1 123 ? -21.781 -5.023 3.854 1 97.81 123 LEU B N 1
ATOM 2334 C CA . LEU B 1 123 ? -23.047 -4.969 3.131 1 97.81 123 LEU B CA 1
ATOM 2335 C C . LEU B 1 123 ? -22.812 -5.109 1.629 1 97.81 123 LEU B C 1
ATOM 2337 O O . LEU B 1 123 ? -23.625 -5.711 0.928 1 97.81 123 LEU B O 1
ATOM 2341 N N . VAL B 1 124 ? -21.734 -4.637 1.141 1 98.25 124 VAL B N 1
ATOM 2342 C CA . VAL B 1 124 ? -21.547 -4.57 -0.304 1 98.25 124 VAL B CA 1
ATOM 2343 C C . VAL B 1 124 ? -20.594 -5.684 -0.746 1 98.25 124 VAL B C 1
ATOM 2345 O O . VAL B 1 124 ? -20.828 -6.34 -1.761 1 98.25 124 VAL B O 1
ATOM 2348 N N . MET B 1 125 ? -19.562 -6.016 0.021 1 98.44 125 MET B N 1
ATOM 2349 C CA . MET B 1 125 ? -18.469 -6.832 -0.501 1 98.44 125 MET B CA 1
ATOM 2350 C C . MET B 1 125 ? -18.594 -8.273 -0.019 1 98.44 125 MET B C 1
ATOM 2352 O O . MET B 1 125 ? -18.172 -9.203 -0.711 1 98.44 125 MET B O 1
ATOM 2356 N N . LEU B 1 126 ? -19.188 -8.477 1.094 1 97.88 126 LEU B N 1
ATOM 2357 C CA . LEU B 1 126 ? -19.203 -9.797 1.717 1 97.88 126 LEU B CA 1
ATOM 2358 C C . LEU B 1 126 ? -19.938 -10.805 0.835 1 97.88 126 LEU B C 1
ATOM 2360 O O . LEU B 1 126 ? -19.5 -11.961 0.722 1 97.88 126 LEU B O 1
ATOM 2364 N N . PRO B 1 127 ? -21.031 -10.492 0.155 1 98.38 127 PRO B N 1
ATOM 2365 C CA . PRO B 1 127 ? -21.719 -11.453 -0.71 1 98.38 127 PRO B CA 1
ATOM 2366 C C . PRO B 1 127 ? -20.828 -11.938 -1.862 1 98.38 127 PRO B C 1
ATOM 2368 O O . PRO B 1 127 ? -21.031 -13.047 -2.361 1 98.38 127 PRO B O 1
ATOM 2371 N N . ASN B 1 128 ? -19.906 -11.109 -2.297 1 98.56 128 ASN B N 1
ATOM 2372 C CA . ASN B 1 128 ? -18.938 -11.477 -3.322 1 98.56 128 ASN B CA 1
ATOM 2373 C C . ASN B 1 128 ? -17.766 -12.25 -2.73 1 98.56 128 ASN B C 1
ATOM 2375 O O . ASN B 1 128 ? -17.25 -13.18 -3.352 1 98.56 128 ASN B O 1
ATOM 2379 N N . ILE B 1 129 ? -17.391 -11.977 -1.53 1 98.56 129 ILE B N 1
ATOM 2380 C CA . ILE B 1 129 ? -16.219 -12.531 -0.873 1 98.56 129 ILE B CA 1
ATOM 2381 C C . ILE B 1 129 ? -16.484 -13.977 -0.475 1 98.56 129 ILE B C 1
ATOM 2383 O O . ILE B 1 129 ? -15.625 -14.844 -0.652 1 98.56 129 ILE B O 1
ATOM 2387 N N . LYS B 1 130 ? -17.625 -14.266 -0.047 1 98.12 130 LYS B N 1
ATOM 2388 C CA . LYS B 1 130 ? -17.953 -15.578 0.498 1 98.12 130 LYS B CA 1
ATOM 2389 C C . LYS B 1 130 ? -17.812 -16.672 -0.564 1 98.12 130 LYS B C 1
ATOM 2391 O O . LYS B 1 130 ? -17.156 -17.688 -0.341 1 98.12 130 LYS B O 1
ATOM 2396 N N . PRO B 1 131 ? -18.406 -16.516 -1.757 1 97.88 131 PRO B N 1
ATOM 2397 C CA . PRO B 1 131 ? -18.25 -17.562 -2.766 1 97.88 131 PRO B CA 1
ATOM 2398 C C . PRO B 1 131 ? -16.797 -17.719 -3.238 1 97.88 131 PRO B C 1
ATOM 2400 O O . PRO B 1 131 ? -16.375 -18.828 -3.582 1 97.88 131 PRO B O 1
ATOM 2403 N N . LEU B 1 132 ? -16 -16.672 -3.242 1 98.38 132 LEU B N 1
ATOM 2404 C CA . LEU B 1 132 ? -14.602 -16.766 -3.617 1 98.38 132 LEU B CA 1
ATOM 2405 C C . LEU B 1 132 ? -13.82 -17.594 -2.598 1 98.38 132 LEU B C 1
ATOM 2407 O O . LEU B 1 132 ? -13 -18.438 -2.971 1 98.38 132 LEU B O 1
ATOM 2411 N N . ILE B 1 133 ? -14.094 -17.375 -1.33 1 98.06 133 ILE B N 1
ATOM 2412 C CA . ILE B 1 133 ? -13.445 -18.125 -0.263 1 98.06 133 ILE B CA 1
ATOM 2413 C C . ILE B 1 133 ? -13.859 -19.594 -0.337 1 98.06 133 ILE B C 1
ATOM 2415 O O . ILE B 1 133 ? -13.031 -20.5 -0.149 1 98.06 133 ILE B O 1
ATOM 2419 N N . ALA B 1 134 ? -15.102 -19.812 -0.648 1 96.38 134 ALA B N 1
ATOM 2420 C CA . ALA B 1 134 ? -15.578 -21.188 -0.815 1 96.38 134 ALA B CA 1
ATOM 2421 C C . ALA B 1 134 ? -14.867 -21.875 -1.972 1 96.38 134 ALA B C 1
ATOM 2423 O O . ALA B 1 134 ? -14.516 -23.062 -1.878 1 96.38 134 ALA B O 1
ATOM 2424 N N . ALA B 1 135 ? -14.711 -21.172 -3.064 1 96.06 135 ALA B N 1
ATOM 2425 C CA . ALA B 1 135 ? -13.992 -21.719 -4.211 1 96.06 135 ALA B CA 1
ATOM 2426 C C . ALA B 1 135 ? -12.547 -22.062 -3.844 1 96.06 135 ALA B C 1
ATOM 2428 O O . ALA B 1 135 ? -12.039 -23.109 -4.223 1 96.06 135 ALA B O 1
ATOM 2429 N N . ARG B 1 136 ? -11.914 -21.156 -3.143 1 96.12 136 ARG B N 1
ATOM 2430 C CA . ARG B 1 136 ? -10.555 -21.406 -2.686 1 96.12 136 ARG B CA 1
ATOM 2431 C C . ARG B 1 136 ? -10.5 -22.641 -1.787 1 96.12 136 ARG B C 1
ATOM 2433 O O . ARG B 1 136 ? -9.586 -23.453 -1.896 1 96.12 136 ARG B O 1
ATOM 2440 N N . ASP B 1 137 ? -11.445 -22.828 -0.907 1 94.69 137 ASP B N 1
ATOM 2441 C CA . ASP B 1 137 ? -11.477 -23.969 0.01 1 94.69 137 ASP B CA 1
ATOM 2442 C C . ASP B 1 137 ? -11.641 -25.281 -0.749 1 94.69 137 ASP B C 1
ATOM 2444 O O . ASP B 1 137 ? -11.094 -26.312 -0.343 1 94.69 137 ASP B O 1
ATOM 2448 N N . LYS B 1 138 ? -12.352 -25.234 -1.846 1 93.31 138 LYS B N 1
ATOM 2449 C CA . LYS B 1 138 ? -12.492 -26.406 -2.695 1 93.31 138 LYS B CA 1
ATOM 2450 C C . LYS B 1 138 ? -11.164 -26.766 -3.357 1 93.31 138 LYS B C 1
ATOM 2452 O O . LYS B 1 138 ? -10.828 -27.953 -3.48 1 93.31 138 LYS B O 1
ATOM 2457 N N . VAL B 1 139 ? -10.453 -25.75 -3.781 1 92.06 139 VAL B N 1
ATOM 2458 C CA . VAL B 1 139 ? -9.141 -25.984 -4.387 1 92.06 139 VAL B CA 1
ATOM 2459 C C . VAL B 1 139 ? -8.195 -26.594 -3.361 1 92.06 139 VAL B C 1
ATOM 2461 O O . VAL B 1 139 ? -7.465 -27.547 -3.672 1 92.06 139 VAL B O 1
ATOM 2464 N N . LYS B 1 140 ? -8.18 -26.094 -2.164 1 90.94 140 LYS B N 1
ATOM 2465 C CA . LYS B 1 140 ? -7.328 -26.594 -1.088 1 90.94 140 LYS B CA 1
ATOM 2466 C C . LYS B 1 140 ? -7.668 -28.047 -0.745 1 90.94 140 LYS B C 1
ATOM 2468 O O . LYS B 1 140 ? -6.77 -28.859 -0.506 1 90.94 140 LYS B O 1
ATOM 2473 N N . ALA B 1 141 ? -8.914 -28.297 -0.678 1 89.81 141 ALA B N 1
ATOM 2474 C CA . ALA B 1 141 ? -9.367 -29.656 -0.393 1 89.81 141 ALA B CA 1
ATOM 2475 C C . ALA B 1 141 ? -8.859 -30.641 -1.449 1 89.81 141 ALA B C 1
ATOM 2477 O O . ALA B 1 141 ? -8.398 -31.734 -1.118 1 89.81 141 ALA B O 1
ATOM 2478 N N . ARG B 1 142 ? -8.922 -30.266 -2.678 1 88.12 142 ARG B N 1
ATOM 2479 C CA . ARG B 1 142 ? -8.453 -31.125 -3.766 1 88.12 142 ARG B CA 1
ATOM 2480 C C . ARG B 1 142 ? -6.949 -31.359 -3.664 1 88.12 142 ARG B C 1
ATOM 2482 O O . ARG B 1 142 ? -6.484 -32.5 -3.852 1 88.12 142 ARG B O 1
ATOM 2489 N N . ARG B 1 143 ? -6.23 -30.406 -3.361 1 84.69 143 ARG B N 1
ATOM 2490 C CA . ARG B 1 143 ? -4.777 -30.5 -3.289 1 84.69 143 ARG B CA 1
ATOM 2491 C C . ARG B 1 143 ? -4.344 -31.359 -2.111 1 84.69 143 ARG B C 1
ATOM 2493 O O . ARG B 1 143 ? -3.273 -31.984 -2.145 1 84.69 143 ARG B O 1
ATOM 2500 N N . SER B 1 144 ? -5.164 -31.438 -1.136 1 84.62 144 SER B N 1
ATOM 2501 C CA . SER B 1 144 ? -4.875 -32.25 0.038 1 84.62 144 SER B CA 1
ATOM 2502 C C . SER B 1 144 ? -5.395 -33.688 -0.139 1 84.62 144 SER B C 1
ATOM 2504 O O . SER B 1 144 ? -5.371 -34.469 0.8 1 84.62 144 SER B O 1
ATOM 2506 N N . GLY B 1 145 ? -5.859 -34 -1.408 1 80.81 145 GLY B N 1
ATOM 2507 C CA . GLY B 1 145 ? -6.293 -35.344 -1.709 1 80.81 145 GLY B CA 1
ATOM 2508 C C . GLY B 1 145 ? -7.766 -35.562 -1.426 1 80.81 145 GLY B C 1
ATOM 2509 O O . GLY B 1 145 ? -8.227 -36.719 -1.408 1 80.81 145 GLY B O 1
ATOM 2510 N N . LYS B 1 146 ? -8.336 -34.531 -1.098 1 75.94 146 LYS B N 1
ATOM 2511 C CA . LYS B 1 146 ? -9.773 -34.656 -0.865 1 75.94 146 LYS B CA 1
ATOM 2512 C C . LYS B 1 146 ? -10.562 -34.344 -2.129 1 75.94 146 LYS B C 1
ATOM 2514 O O . LYS B 1 146 ? -9.984 -34.094 -3.184 1 75.94 146 LYS B O 1
ATOM 2519 N N . GLU B 1 147 ? -11.859 -34.625 -2.104 1 67.75 147 GLU B N 1
ATOM 2520 C CA . GLU B 1 147 ? -12.758 -34.375 -3.227 1 67.75 147 GLU B CA 1
ATOM 2521 C C . GLU B 1 147 ? -12.641 -32.938 -3.732 1 67.75 147 GLU B C 1
ATOM 2523 O O . GLU B 1 147 ? -12.641 -31.984 -2.939 1 67.75 147 GLU B O 1
ATOM 2528 N N . GLY B 1 148 ? -11.844 -32.625 -4.863 1 65 148 GLY B N 1
ATOM 2529 C CA . GLY B 1 148 ? -11.828 -31.281 -5.453 1 65 148 GLY B CA 1
ATOM 2530 C C . GLY B 1 148 ? -11.766 -31.312 -6.969 1 65 148 GLY B C 1
ATOM 2531 O O . GLY B 1 148 ? -11.602 -32.375 -7.574 1 65 148 GLY B O 1
ATOM 2532 N N . THR B 1 149 ? -12.5 -30.344 -7.504 1 65.62 149 THR B N 1
ATOM 2533 C CA . THR B 1 149 ? -12.539 -30.219 -8.961 1 65.62 149 THR B CA 1
ATOM 2534 C C . THR B 1 149 ? -11.672 -29.062 -9.43 1 65.62 149 THR B C 1
ATOM 2536 O O . THR B 1 149 ? -11.406 -28.125 -8.672 1 65.62 149 THR B O 1
ATOM 2539 N N . VAL B 1 150 ? -11.117 -29.406 -10.516 1 79.25 150 VAL B N 1
ATOM 2540 C CA . VAL B 1 150 ? -10.5 -28.312 -11.258 1 79.25 150 VAL B CA 1
ATOM 2541 C C . VAL B 1 150 ? -11.578 -27.406 -11.844 1 79.25 150 VAL B C 1
ATOM 2543 O O . VAL B 1 150 ? -12.531 -27.891 -12.469 1 79.25 150 VAL B O 1
ATOM 2546 N N . HIS B 1 151 ? -11.492 -26.125 -11.461 1 86.12 151 HIS B N 1
ATOM 2547 C CA . HIS B 1 151 ? -12.453 -25.188 -12.039 1 86.12 151 HIS B CA 1
ATOM 2548 C C . HIS B 1 151 ? -12.156 -24.922 -13.508 1 86.12 151 HIS B C 1
ATOM 2550 O O . HIS B 1 151 ? -11.07 -24.453 -13.852 1 86.12 151 HIS B O 1
ATOM 2556 N N . GLU B 1 152 ? -13.109 -25.328 -14.312 1 89.88 152 GLU B N 1
ATOM 2557 C CA . GLU B 1 152 ? -12.969 -25.141 -15.75 1 89.88 152 GLU B CA 1
ATOM 2558 C C . GLU B 1 152 ? -14.227 -24.531 -16.359 1 89.88 152 GLU B C 1
ATOM 2560 O O . GLU B 1 152 ? -15.273 -24.469 -15.703 1 89.88 152 GLU B O 1
ATOM 2565 N N . GLY B 1 153 ? -14.062 -24.016 -17.5 1 92.69 153 GLY B N 1
ATOM 2566 C CA . GLY B 1 153 ? -15.211 -23.484 -18.203 1 92.69 153 GLY B CA 1
ATOM 2567 C C . GLY B 1 153 ? -15.914 -22.375 -17.453 1 92.69 153 GLY B C 1
ATOM 2568 O O . GLY B 1 153 ? -15.273 -21.406 -17.031 1 92.69 153 GLY B O 1
ATOM 2569 N N . GLU B 1 154 ? -17.156 -22.578 -17.219 1 93.62 154 GLU B N 1
ATOM 2570 C CA . GLU B 1 154 ? -18 -21.547 -16.609 1 93.62 154 GLU B CA 1
ATOM 2571 C C . GLU B 1 154 ? -17.594 -21.281 -15.172 1 93.62 154 GLU B C 1
ATOM 2573 O O . GLU B 1 154 ? -17.625 -20.141 -14.711 1 93.62 154 GLU B O 1
ATOM 2578 N N . GLN B 1 155 ? -17.188 -22.312 -14.461 1 93.94 155 GLN B N 1
ATOM 2579 C CA . GLN B 1 155 ? -16.75 -22.141 -13.078 1 93.94 155 GLN B CA 1
ATOM 2580 C C . GLN B 1 155 ? -15.484 -21.297 -12.992 1 93.94 155 GLN B C 1
ATOM 2582 O O . GLN B 1 155 ? -15.367 -20.438 -12.109 1 93.94 155 GLN B O 1
ATOM 2587 N N . ALA B 1 156 ? -14.531 -21.562 -13.891 1 96.19 156 ALA B N 1
ATOM 2588 C CA . ALA B 1 156 ? -13.305 -20.781 -13.953 1 96.19 156 ALA B CA 1
ATOM 2589 C C . ALA B 1 156 ? -13.602 -19.312 -14.266 1 96.19 156 ALA B C 1
ATOM 2591 O O . ALA B 1 156 ? -13.039 -18.422 -13.648 1 96.19 156 ALA B O 1
ATOM 2592 N N . ASP B 1 157 ? -14.531 -19.094 -15.156 1 96.94 157 ASP B N 1
ATOM 2593 C CA . ASP B 1 157 ? -14.922 -17.734 -15.531 1 96.94 157 ASP B CA 1
ATOM 2594 C C . ASP B 1 157 ? -15.57 -17 -14.352 1 96.94 157 ASP B C 1
ATOM 2596 O O . ASP B 1 157 ? -15.344 -15.805 -14.156 1 96.94 157 ASP B O 1
ATOM 2600 N N . GLN B 1 158 ? -16.344 -17.688 -13.656 1 97.12 158 GLN B N 1
ATOM 2601 C CA . GLN B 1 158 ? -17.016 -17.094 -12.508 1 97.12 158 GLN B CA 1
ATOM 2602 C C . GLN B 1 158 ? -16.016 -16.656 -11.438 1 97.12 158 GLN B C 1
ATOM 2604 O O . GLN B 1 158 ? -16.219 -15.641 -10.773 1 97.12 158 GLN B O 1
ATOM 2609 N N . ILE B 1 159 ? -14.992 -17.422 -11.266 1 98 159 ILE B N 1
ATOM 2610 C CA . ILE B 1 159 ? -13.953 -17.094 -10.289 1 98 159 ILE B CA 1
ATOM 2611 C C . ILE B 1 159 ? -13.258 -15.797 -10.703 1 98 159 ILE B C 1
ATOM 2613 O O . ILE B 1 159 ? -13.109 -14.875 -9.891 1 98 159 ILE B O 1
ATOM 2617 N N . ILE B 1 160 ? -12.859 -15.695 -11.953 1 98.44 160 ILE B N 1
ATOM 2618 C CA . ILE B 1 160 ? -12.156 -14.516 -12.438 1 98.44 160 ILE B CA 1
ATOM 2619 C C . ILE B 1 160 ? -13.07 -13.297 -12.359 1 98.44 160 ILE B C 1
ATOM 2621 O O . ILE B 1 160 ? -12.656 -12.227 -11.906 1 98.44 160 ILE B O 1
ATOM 2625 N N . LYS B 1 161 ? -14.344 -13.469 -12.742 1 98.31 161 LYS B N 1
ATOM 2626 C CA . LYS B 1 161 ? -15.312 -12.383 -12.641 1 98.31 161 LYS B CA 1
ATOM 2627 C C . LYS B 1 161 ? -15.531 -11.977 -11.188 1 98.31 161 LYS B C 1
ATOM 2629 O O . LYS B 1 161 ? -15.766 -10.797 -10.891 1 98.31 161 LYS B O 1
ATOM 2634 N N . GLY B 1 162 ? -15.508 -12.945 -10.305 1 98.69 162 GLY B N 1
ATOM 2635 C CA . GLY B 1 162 ? -15.617 -12.656 -8.883 1 98.69 162 GLY B CA 1
ATOM 2636 C C . GLY B 1 162 ? -14.477 -11.805 -8.359 1 98.69 162 GLY B C 1
ATOM 2637 O O . GLY B 1 162 ? -14.703 -10.875 -7.578 1 98.69 162 GLY B O 1
ATOM 2638 N N . ILE B 1 163 ? -13.297 -12.102 -8.797 1 98.75 163 ILE B N 1
ATOM 2639 C CA . ILE B 1 163 ? -12.133 -11.328 -8.375 1 98.75 163 ILE B CA 1
ATOM 2640 C C . ILE B 1 163 ? -12.219 -9.914 -8.945 1 98.75 163 ILE B C 1
ATOM 2642 O O . ILE B 1 163 ? -11.898 -8.945 -8.258 1 98.75 163 ILE B O 1
ATOM 2646 N N . GLU B 1 164 ? -12.664 -9.789 -10.141 1 98.69 164 GLU B N 1
ATOM 2647 C CA . GLU B 1 164 ? -12.844 -8.477 -10.758 1 98.69 164 GLU B CA 1
ATOM 2648 C C . GLU B 1 164 ? -13.891 -7.656 -10.016 1 98.69 164 GLU B C 1
ATOM 2650 O O . GLU B 1 164 ? -13.727 -6.445 -9.836 1 98.69 164 GLU B O 1
ATOM 2655 N N . LEU B 1 165 ? -14.938 -8.32 -9.664 1 98.69 165 LEU B N 1
ATOM 2656 C CA . LEU B 1 165 ? -15.969 -7.629 -8.914 1 98.69 165 LEU B CA 1
ATOM 2657 C C . LEU B 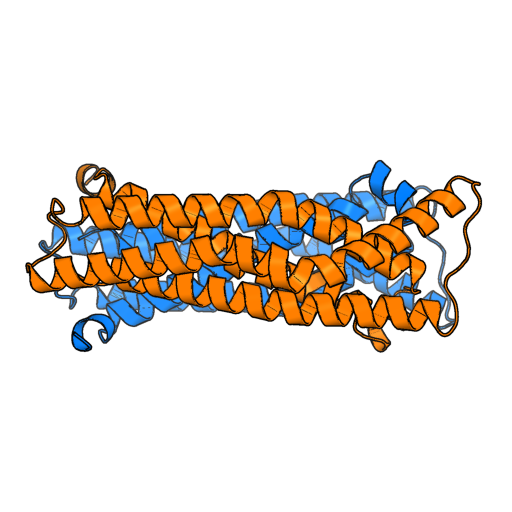1 165 ? -15.453 -7.195 -7.543 1 98.69 165 LEU B C 1
ATOM 2659 O O . LEU B 1 165 ? -15.773 -6.105 -7.066 1 98.69 165 LEU B O 1
ATOM 2663 N N . TRP B 1 166 ? -14.711 -8.055 -6.906 1 98.75 166 TRP B N 1
ATOM 2664 C CA . TRP B 1 166 ? -14.078 -7.668 -5.652 1 98.75 166 TRP B CA 1
ATOM 2665 C C . TRP B 1 166 ? -13.219 -6.418 -5.84 1 98.75 166 TRP B C 1
ATOM 2667 O O . TRP B 1 166 ? -13.258 -5.504 -5.016 1 98.75 166 TRP B O 1
ATOM 2677 N N . LYS B 1 167 ? -12.422 -6.41 -6.906 1 98.5 167 LYS B N 1
ATOM 2678 C CA . LYS B 1 167 ? -11.586 -5.254 -7.227 1 98.5 167 LYS B CA 1
ATOM 2679 C C . LYS B 1 167 ? -12.43 -3.986 -7.344 1 98.5 167 LYS B C 1
ATOM 2681 O O . LYS B 1 167 ? -12.055 -2.934 -6.82 1 98.5 167 LYS B O 1
ATOM 2686 N N . LEU B 1 168 ? -13.531 -4.098 -8.008 1 98.44 168 LEU B N 1
ATOM 2687 C CA . LEU B 1 168 ? -14.422 -2.961 -8.188 1 98.44 168 LEU B CA 1
ATOM 2688 C C . LEU B 1 168 ? -14.984 -2.488 -6.852 1 98.44 168 LEU B C 1
ATOM 2690 O O . LEU B 1 168 ? -14.969 -1.291 -6.559 1 98.44 168 LEU B O 1
ATOM 2694 N N . HIS B 1 169 ? -15.469 -3.42 -6.051 1 98.56 169 HIS B N 1
ATOM 2695 C CA . HIS B 1 169 ? -15.961 -3.078 -4.719 1 98.56 169 HIS B CA 1
ATOM 2696 C C . HIS B 1 169 ? -14.867 -2.443 -3.873 1 98.56 169 HIS B C 1
ATOM 2698 O O . HIS B 1 169 ? -15.109 -1.478 -3.148 1 98.56 169 HIS B O 1
ATOM 2704 N N . ASN B 1 170 ? -13.695 -3.023 -3.953 1 98.38 170 ASN B N 1
ATOM 2705 C CA . ASN B 1 170 ? -12.57 -2.496 -3.195 1 98.38 170 ASN B CA 1
ATOM 2706 C C . ASN B 1 170 ? -12.211 -1.079 -3.635 1 98.38 170 ASN B C 1
ATOM 2708 O O . ASN B 1 170 ? -11.781 -0.26 -2.82 1 98.38 170 ASN B O 1
ATOM 2712 N N . THR B 1 171 ? -12.344 -0.781 -4.914 1 98.19 171 THR B N 1
ATOM 2713 C CA . THR B 1 171 ? -12.133 0.578 -5.398 1 98.19 171 THR B CA 1
ATOM 2714 C C . THR B 1 171 ? -13.094 1.551 -4.727 1 98.19 171 THR B C 1
ATOM 2716 O O . THR B 1 171 ? -12.719 2.672 -4.383 1 98.19 171 THR B O 1
ATOM 2719 N N . GLY B 1 172 ? -14.352 1.133 -4.578 1 98.25 172 GLY B N 1
ATOM 2720 C CA . GLY B 1 172 ? -15.297 1.938 -3.822 1 98.25 172 GLY B CA 1
ATOM 2721 C C . GLY B 1 172 ? -14.867 2.178 -2.387 1 98.25 172 GLY B C 1
ATOM 2722 O O . GLY B 1 172 ? -14.922 3.307 -1.896 1 98.25 172 GLY B O 1
ATOM 2723 N N . ARG B 1 173 ? -14.43 1.137 -1.77 1 97.62 173 ARG B N 1
ATOM 2724 C CA . ARG B 1 173 ? -13.953 1.221 -0.392 1 97.62 173 ARG B CA 1
ATOM 2725 C C . ARG B 1 173 ? -12.727 2.123 -0.29 1 97.62 173 ARG B C 1
ATOM 2727 O O . ARG B 1 173 ? -12.617 2.926 0.64 1 97.62 173 ARG B O 1
ATOM 2734 N N . MET B 1 174 ? -11.828 2.02 -1.239 1 98.12 174 MET B N 1
ATOM 2735 C CA . MET B 1 174 ? -10.641 2.873 -1.278 1 98.12 174 MET B CA 1
ATOM 2736 C C . MET B 1 174 ? -11.031 4.332 -1.502 1 98.12 174 MET B C 1
ATOM 2738 O O . MET B 1 174 ? -10.375 5.238 -0.985 1 98.12 174 MET B O 1
ATOM 2742 N N . ALA B 1 175 ? -12.086 4.57 -2.295 1 98.56 175 ALA B N 1
ATOM 2743 C CA . ALA B 1 175 ? -12.562 5.938 -2.498 1 98.56 175 ALA B CA 1
ATOM 2744 C C . ALA B 1 175 ? -13 6.566 -1.18 1 98.56 175 ALA B C 1
ATOM 2746 O O . ALA B 1 175 ? -12.711 7.734 -0.913 1 98.56 175 ALA B O 1
ATOM 2747 N N . ILE B 1 176 ? -13.703 5.793 -0.368 1 98.69 176 ILE B N 1
ATOM 2748 C CA . ILE B 1 176 ? -14.078 6.273 0.958 1 98.69 176 ILE B CA 1
ATOM 2749 C C . ILE B 1 176 ? -12.82 6.578 1.771 1 98.69 176 ILE B C 1
ATOM 2751 O O . ILE B 1 176 ? -12.742 7.609 2.439 1 98.69 176 ILE B O 1
ATOM 2755 N N . GLY B 1 177 ? -11.859 5.637 1.743 1 98.75 177 GLY B N 1
ATOM 2756 C CA . GLY B 1 177 ? -10.586 5.852 2.42 1 98.75 177 GLY B CA 1
ATOM 2757 C C . GLY B 1 177 ? -9.867 7.105 1.955 1 98.75 177 GLY B C 1
ATOM 2758 O O . GLY B 1 177 ? -9.273 7.82 2.764 1 98.75 177 GLY B O 1
ATOM 2759 N N . PHE B 1 178 ? -9.93 7.383 0.685 1 98.69 178 PHE B N 1
ATOM 2760 C CA . PHE B 1 178 ? -9.305 8.57 0.115 1 98.69 178 PHE B CA 1
ATOM 2761 C C . PHE B 1 178 ? -9.953 9.836 0.656 1 98.69 178 PHE B C 1
ATOM 2763 O O . PHE B 1 178 ? -9.258 10.781 1.048 1 98.69 178 PHE B O 1
ATOM 2770 N N . VAL B 1 179 ? -11.234 9.844 0.603 1 98.75 179 VAL B N 1
ATOM 2771 C CA . VAL B 1 179 ? -11.961 11 1.127 1 98.75 179 VAL B CA 1
ATOM 2772 C C . VAL B 1 179 ? -11.609 11.203 2.598 1 98.75 179 VAL B C 1
ATOM 2774 O O . VAL B 1 179 ? -11.383 12.336 3.035 1 98.75 179 VAL B O 1
ATOM 2777 N N . THR B 1 180 ? -11.594 10.102 3.387 1 98.81 180 THR B N 1
ATOM 2778 C CA . THR B 1 180 ? -11.195 10.148 4.789 1 98.81 180 THR B CA 1
ATOM 2779 C C . THR B 1 180 ? -9.844 10.828 4.945 1 98.81 180 THR B C 1
ATOM 2781 O O . THR B 1 180 ? -9.688 11.75 5.75 1 98.81 180 THR B O 1
ATOM 2784 N N . TRP B 1 181 ? -8.898 10.383 4.18 1 98.56 181 TRP B N 1
ATOM 2785 C CA . TRP B 1 181 ? -7.527 10.883 4.266 1 98.56 181 TRP B CA 1
ATOM 2786 C C . TRP B 1 181 ? -7.461 12.359 3.887 1 98.56 181 TRP B C 1
ATOM 2788 O O . TRP B 1 181 ? -6.797 13.148 4.559 1 98.56 181 TRP B O 1
ATOM 2798 N N . VAL B 1 182 ? -8.164 12.75 2.867 1 98 182 VAL B N 1
ATOM 2799 C CA . VAL B 1 182 ? -8.156 14.125 2.389 1 98 182 VAL B CA 1
ATOM 2800 C C . VAL B 1 182 ? -8.758 15.039 3.451 1 98 182 VAL B C 1
ATOM 2802 O O . VAL B 1 182 ? -8.234 16.125 3.721 1 98 182 VAL B O 1
ATOM 2805 N N . LEU B 1 183 ? -9.867 14.641 4.039 1 98.06 183 LEU B N 1
ATOM 2806 C CA . LEU B 1 183 ? -10.492 15.43 5.098 1 98.06 183 LEU B CA 1
ATOM 2807 C C . LEU B 1 183 ? -9.539 15.625 6.273 1 98.06 183 LEU B C 1
ATOM 2809 O O . LEU B 1 183 ? -9.391 16.734 6.777 1 98.06 183 LEU B O 1
ATOM 2813 N N . GLY B 1 184 ? -8.914 14.555 6.691 1 97.19 184 GLY B N 1
ATOM 2814 C CA . GLY B 1 184 ? -7.945 14.648 7.77 1 97.19 184 GLY B CA 1
ATOM 2815 C C . GLY B 1 184 ? -6.766 15.539 7.434 1 97.19 184 GLY B C 1
ATOM 2816 O O . GLY B 1 184 ? -6.34 16.359 8.258 1 97.19 184 GLY B O 1
ATOM 2817 N N . MET B 1 185 ? -6.281 15.383 6.238 1 95.81 185 MET B N 1
ATOM 2818 C CA . MET B 1 185 ? -5.141 16.172 5.777 1 95.81 185 MET B CA 1
ATOM 2819 C C . MET B 1 185 ? -5.5 17.656 5.699 1 95.81 185 MET B C 1
ATOM 2821 O O . MET B 1 185 ? -4.723 18.5 6.133 1 95.81 185 MET B O 1
ATOM 2825 N N . THR B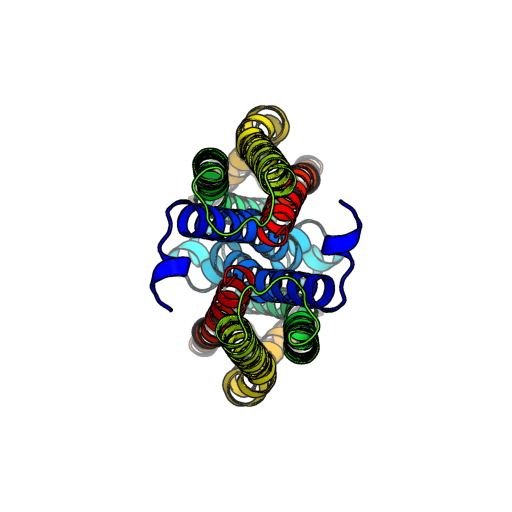 1 186 ? -6.641 17.922 5.18 1 94.69 186 THR B N 1
ATOM 2826 C CA . THR B 1 186 ? -7.09 19.312 5.09 1 94.69 186 THR B CA 1
ATOM 2827 C C . THR B 1 186 ? -7.223 19.922 6.48 1 94.69 186 THR B C 1
ATOM 2829 O O . THR B 1 186 ? -6.812 21.062 6.703 1 94.69 186 THR B O 1
ATOM 2832 N N . ALA B 1 187 ? -7.742 19.188 7.348 1 93.81 187 ALA B N 1
ATOM 2833 C CA . ALA B 1 187 ? -7.875 19.672 8.711 1 93.81 187 ALA B CA 1
ATOM 2834 C C . ALA B 1 187 ? -6.508 19.984 9.32 1 93.81 187 ALA B C 1
ATOM 2836 O O . ALA B 1 187 ? -6.344 20.984 10.031 1 93.81 187 ALA B O 1
ATOM 2837 N N . ALA B 1 188 ? -5.574 19.141 9.086 1 90.44 188 ALA B N 1
ATOM 2838 C CA . ALA B 1 188 ? -4.23 19.297 9.641 1 90.44 188 ALA B CA 1
ATOM 2839 C C . ALA B 1 188 ? -3.547 20.531 9.078 1 90.44 188 ALA B C 1
ATOM 2841 O O . ALA B 1 188 ? -2.662 21.109 9.711 1 90.44 188 ALA B O 1
ATOM 2842 N N . LEU B 1 189 ? -3.975 20.953 7.906 1 86.62 189 LEU B N 1
ATOM 2843 C CA . LEU B 1 189 ? -3.303 22.062 7.246 1 86.62 189 LEU B CA 1
ATOM 2844 C C . LEU B 1 189 ? -4.055 23.375 7.484 1 86.62 189 LEU B C 1
ATOM 2846 O O . LEU B 1 189 ? -3.564 24.453 7.129 1 86.62 189 LEU B O 1
ATOM 2850 N N . VAL B 1 190 ? -5.219 23.25 8.047 1 81.94 190 VAL B N 1
ATOM 2851 C CA . VAL B 1 190 ? -5.965 24.438 8.445 1 81.94 190 VAL B CA 1
ATOM 2852 C C . VAL B 1 190 ? -5.293 25.094 9.656 1 81.94 190 VAL B C 1
ATOM 2854 O O . VAL B 1 190 ? -4.91 24.406 10.609 1 81.94 190 VAL B O 1
ATOM 2857 N N . SER B 1 191 ? -4.895 26.312 9.688 1 73.44 191 SER B N 1
ATOM 2858 C CA . SER B 1 191 ? -4.32 27.062 10.805 1 73.44 191 SER B CA 1
ATOM 2859 C C . SER B 1 191 ? -4.828 28.5 10.836 1 73.44 191 SER B C 1
ATOM 2861 O O . SER B 1 191 ? -5.246 29.031 9.812 1 73.44 191 SER B O 1
#

Solvent-accessible surface area (backbone atoms only — not comparable to full-atom values): 18143 Å² total; per-residue (Å²): 125,70,61,65,66,59,33,71,28,47,45,22,41,50,50,15,49,52,27,24,34,37,37,24,28,9,47,49,26,32,48,66,24,32,58,50,47,38,54,65,31,69,68,45,15,61,75,64,70,44,51,42,58,52,34,39,43,51,45,47,52,22,48,57,45,38,52,69,54,38,54,56,23,30,50,52,16,15,52,21,17,40,52,16,24,70,36,34,80,79,43,83,60,39,82,42,69,66,49,31,53,49,29,25,51,29,16,41,49,18,13,54,38,26,51,46,45,59,58,46,43,60,73,68,38,39,77,57,48,53,60,48,52,51,51,30,51,37,45,52,34,27,76,73,73,41,87,48,68,84,55,51,71,70,57,21,50,50,48,44,52,43,52,47,49,49,52,53,48,46,49,56,49,38,51,40,31,44,52,19,36,50,30,39,50,51,27,56,64,59,81,126,70,61,62,67,60,34,71,29,45,45,22,41,51,49,15,50,52,26,25,35,37,35,26,27,8,48,50,26,33,49,64,22,30,56,52,47,37,54,65,30,70,68,45,15,61,76,64,70,45,52,41,58,51,34,37,42,51,46,48,50,23,49,55,44,38,52,71,55,38,55,56,23,30,48,50,15,16,54,22,18,40,50,17,25,70,35,32,83,78,42,84,61,38,80,42,70,66,48,31,53,51,29,23,51,29,15,40,50,18,11,52,39,25,50,48,47,58,57,48,42,59,72,66,38,40,78,57,47,52,59,48,52,52,51,30,51,37,42,52,34,28,74,73,72,39,87,48,66,82,56,50,70,70,56,20,51,51,48,45,51,44,51,48,49,48,51,54,50,46,50,54,50,39,49,41,32,44,54,18,37,50,30,41,52,51,28,55,64,58,80